Protein AF-A0A7S4NRG6-F1 (afdb_monomer_lite)

Radius of gyration: 20.58 Å; chains: 1; bounding box: 47×37×54 Å

pLDDT: mean 89.25, std 10.47, range [38.0, 97.75]

Sequence (221 aa):
MANSIYSACSLCMDKPYSDTVTEDDLTRCAYWPNLVLAAANTARGNQVILSAMIPTSALMSYINTWTATEVVPGTFFYNHPTYSVGFSPTAGIHLNPYDDSAQNCSERLSWPIGQPGGRAGCAGELDMFSLHKQVFACPATWLCPEKSACTIDVSWDTILEEKGTFSIGGLGAEMIIGKEEVWVCDKANACSPNHMNALCFKYQERNRTFNSWGFQSDLGL

Foldseek 3Di:
DQDPLQPQWAWQDKDQLLDADAPVSLVSLLPAQKKKKFKAQATPRSGTQAIDMAGSVQQPDADPDQFFPCRAQQKGWHDHRQAWGWIFSGRGFDSHNARQDPVRQQHIWIHTHPGGWYDHRNDGRRSVHRMITIMIRHHPCSLAPRLQPFFDPDFPVRVVVPPPQKDKDFPVVNDDPQFWGMKIWGLPGSRNRHSVWTFMWTQTNPVRGTGTDGTCVVVVD

Structure (mmCIF, N/CA/C/O backbone):
data_AF-A0A7S4NRG6-F1
#
_entry.id   AF-A0A7S4NRG6-F1
#
loop_
_atom_site.group_PDB
_atom_site.id
_atom_site.type_symbol
_atom_site.label_atom_id
_atom_site.label_alt_id
_atom_site.label_comp_id
_atom_site.label_asym_id
_atom_site.label_entity_id
_atom_site.label_seq_id
_atom_site.pdbx_PDB_ins_code
_atom_site.Cartn_x
_atom_site.Cartn_y
_atom_site.Cartn_z
_atom_site.occupancy
_atom_site.B_iso_or_equiv
_atom_site.auth_seq_id
_atom_site.auth_comp_id
_atom_site.auth_asym_id
_atom_site.auth_atom_id
_atom_site.pdbx_PDB_model_num
ATOM 1 N N . MET A 1 1 ? -5.990 -23.697 0.428 1.00 38.00 1 MET A N 1
ATOM 2 C CA . MET A 1 1 ? -6.809 -22.603 -0.130 1.00 38.00 1 MET A CA 1
ATOM 3 C C . MET A 1 1 ? -6.028 -21.327 0.104 1.00 38.00 1 MET A C 1
ATOM 5 O O . MET A 1 1 ? -5.803 -20.996 1.258 1.00 38.00 1 MET A O 1
ATOM 9 N N . ALA A 1 2 ? -5.479 -20.714 -0.946 1.00 39.59 2 ALA A N 1
ATOM 10 C CA . ALA A 1 2 ? -4.756 -19.456 -0.797 1.00 39.59 2 ALA A CA 1
ATOM 11 C C . ALA A 1 2 ? -5.789 -18.369 -0.481 1.00 39.59 2 ALA A C 1
ATOM 13 O O . ALA A 1 2 ? -6.684 -18.125 -1.289 1.00 39.59 2 ALA A O 1
ATOM 14 N N . ASN A 1 3 ? -5.709 -17.786 0.715 1.00 45.59 3 ASN A N 1
ATOM 15 C CA . ASN A 1 3 ? -6.471 -16.594 1.056 1.00 45.59 3 ASN A CA 1
ATOM 16 C C . ASN A 1 3 ? -6.091 -15.525 0.035 1.00 45.59 3 ASN A C 1
ATOM 18 O O . ASN A 1 3 ? -4.951 -15.065 0.019 1.00 45.59 3 ASN A O 1
ATOM 22 N N . SER A 1 4 ? -7.022 -15.179 -0.853 1.00 60.06 4 SER A N 1
ATOM 23 C CA . SER A 1 4 ? -6.838 -14.045 -1.747 1.00 60.06 4 SER A CA 1
ATOM 24 C C . SER A 1 4 ? -6.878 -12.798 -0.873 1.00 60.06 4 SER A C 1
ATOM 26 O O . SER A 1 4 ? -7.945 -12.258 -0.581 1.00 60.06 4 SER A O 1
ATOM 28 N N . ILE A 1 5 ? -5.699 -12.379 -0.407 1.00 63.00 5 ILE A N 1
ATOM 29 C CA . ILE A 1 5 ? -5.473 -11.106 0.289 1.00 63.00 5 ILE A CA 1
ATOM 30 C C . ILE A 1 5 ? -6.136 -9.975 -0.522 1.00 63.00 5 ILE A C 1
ATOM 32 O O . ILE A 1 5 ? -6.733 -9.066 0.041 1.00 63.00 5 ILE A O 1
ATOM 36 N N . TYR A 1 6 ? -6.188 -10.131 -1.846 1.00 76.56 6 TYR A N 1
ATOM 37 C CA . TYR A 1 6 ? -6.797 -9.219 -2.809 1.00 76.56 6 TYR A CA 1
ATOM 38 C C . TYR A 1 6 ? -8.227 -9.593 -3.233 1.00 76.56 6 TYR A C 1
ATOM 40 O O . TYR A 1 6 ? -8.646 -9.218 -4.322 1.00 76.56 6 TYR A O 1
ATOM 48 N N . SER A 1 7 ? -9.001 -10.330 -2.427 1.00 80.69 7 SER A N 1
ATOM 49 C CA . SER A 1 7 ? -10.357 -10.782 -2.812 1.00 80.69 7 SER A CA 1
ATOM 50 C C . SER A 1 7 ? -11.331 -9.641 -3.126 1.00 80.69 7 SER A C 1
ATOM 52 O O . SER A 1 7 ? -12.253 -9.831 -3.916 1.00 80.69 7 SER A O 1
ATOM 54 N N . ALA A 1 8 ? -11.105 -8.458 -2.551 1.00 85.31 8 ALA A N 1
ATOM 55 C CA . ALA A 1 8 ? -11.868 -7.247 -2.842 1.00 85.31 8 ALA A CA 1
ATOM 56 C C . ALA A 1 8 ? -11.250 -6.378 -3.955 1.00 85.31 8 ALA A C 1
ATOM 58 O O . ALA A 1 8 ? -11.861 -5.391 -4.361 1.00 85.31 8 ALA A O 1
ATOM 59 N N . CYS A 1 9 ? -10.052 -6.711 -4.442 1.00 90.44 9 CYS A N 1
ATOM 60 C CA . CYS A 1 9 ? -9.359 -5.950 -5.474 1.00 90.44 9 CYS A CA 1
ATOM 61 C C . CYS A 1 9 ? -9.513 -6.595 -6.853 1.00 90.44 9 CYS A C 1
ATOM 63 O O . CYS A 1 9 ? -9.656 -7.808 -6.997 1.00 90.44 9 CYS A O 1
ATOM 65 N N . SER A 1 10 ? -9.420 -5.774 -7.894 1.00 93.44 10 SER A N 1
ATOM 66 C CA . SER A 1 10 ? -9.411 -6.217 -9.288 1.00 93.44 10 SER A CA 1
ATOM 67 C C . SER A 1 10 ? -8.002 -6.125 -9.862 1.00 93.44 10 SER A C 1
ATOM 69 O O . SER A 1 10 ? -7.399 -5.056 -9.851 1.00 93.44 10 SER A O 1
ATOM 71 N N . LEU A 1 11 ? -7.469 -7.228 -10.392 1.00 94.75 11 LEU A N 1
ATOM 72 C CA . LEU A 1 11 ? -6.208 -7.214 -11.137 1.00 94.75 11 LEU A CA 1
ATOM 73 C C . LEU A 1 11 ? -6.385 -6.383 -12.418 1.00 94.75 11 LEU A C 1
ATOM 75 O O . LEU A 1 11 ? -7.192 -6.742 -13.274 1.00 94.75 11 LEU A O 1
ATOM 79 N N . CYS A 1 12 ? -5.651 -5.280 -12.544 1.00 95.81 12 CYS A N 1
ATOM 80 C CA . CYS A 1 12 ? -5.770 -4.344 -13.668 1.00 95.81 12 CYS A CA 1
ATOM 81 C C . CYS A 1 12 ? -4.535 -4.341 -14.581 1.00 95.81 12 CYS A C 1
ATOM 83 O O . CYS A 1 12 ? -4.657 -4.028 -15.765 1.00 95.81 12 CYS A O 1
ATOM 85 N N . MET A 1 13 ? -3.373 -4.746 -14.062 1.00 97.00 13 MET A N 1
ATOM 86 C CA . MET A 1 13 ? -2.154 -4.968 -14.837 1.00 97.00 13 MET A CA 1
ATOM 87 C C . MET A 1 13 ? -1.522 -6.288 -14.409 1.00 97.00 13 MET A C 1
ATOM 89 O O . MET A 1 13 ? -1.381 -6.545 -13.217 1.00 97.00 13 MET A O 1
ATOM 93 N N . ASP A 1 14 ? -1.126 -7.104 -15.381 1.00 96.94 14 ASP A N 1
ATOM 94 C CA . ASP A 1 14 ? -0.351 -8.325 -15.172 1.00 96.94 14 ASP A CA 1
ATOM 95 C C . ASP A 1 14 ? 0.585 -8.503 -16.363 1.00 96.94 14 ASP A C 1
ATOM 97 O O . ASP A 1 14 ? 0.141 -8.821 -17.468 1.00 96.94 14 ASP A O 1
ATOM 101 N N . LYS A 1 15 ? 1.871 -8.229 -16.152 1.00 97.00 15 LYS A N 1
ATOM 102 C CA . LYS A 1 15 ? 2.900 -8.308 -17.190 1.00 97.00 15 LYS A CA 1
ATOM 103 C C . LYS A 1 15 ? 4.085 -9.116 -16.687 1.00 97.00 15 LYS A C 1
ATOM 105 O O . LYS A 1 15 ? 4.518 -8.869 -15.563 1.00 97.00 15 LYS A O 1
ATOM 110 N N . PRO A 1 16 ? 4.655 -10.036 -17.476 1.00 96.75 16 PRO A N 1
ATOM 111 C CA . PRO A 1 16 ? 5.922 -10.645 -17.101 1.00 96.75 16 PRO A CA 1
ATOM 112 C C . PRO A 1 16 ? 7.012 -9.567 -16.984 1.00 96.75 16 PRO A C 1
ATOM 114 O O . PRO A 1 16 ? 6.923 -8.493 -17.588 1.00 96.75 16 PRO A O 1
ATOM 117 N N . TYR A 1 17 ? 8.061 -9.827 -16.206 1.00 96.19 17 TYR A N 1
ATOM 118 C CA . TYR A 1 17 ? 9.181 -8.890 -16.093 1.00 96.19 17 TYR A CA 1
ATOM 119 C C . TYR A 1 17 ? 9.909 -8.678 -17.432 1.00 96.19 17 TYR A C 1
ATOM 121 O O . TYR A 1 17 ? 10.463 -7.600 -17.630 1.00 96.19 17 TYR A O 1
ATOM 129 N N . SER A 1 18 ? 9.811 -9.620 -18.376 1.00 96.25 18 SER A N 1
ATOM 130 C CA . SER A 1 18 ? 10.291 -9.484 -19.760 1.00 96.25 18 SER A CA 1
ATOM 131 C C . SER A 1 18 ? 9.570 -8.409 -20.581 1.00 96.25 18 SER A C 1
ATOM 133 O O . SER A 1 18 ? 10.089 -7.983 -21.608 1.00 96.25 18 SER A O 1
ATOM 135 N N . ASP A 1 19 ? 8.382 -7.973 -20.158 1.00 97.00 19 ASP A N 1
ATOM 136 C CA . ASP A 1 19 ? 7.585 -6.991 -20.888 1.00 97.00 19 ASP A CA 1
ATOM 137 C C . ASP A 1 19 ? 7.823 -5.583 -20.347 1.00 97.00 19 ASP A C 1
ATOM 139 O O . ASP A 1 19 ? 8.023 -5.372 -19.152 1.00 97.00 19 ASP A O 1
ATOM 143 N N . THR A 1 20 ? 7.733 -4.582 -21.213 1.00 96.00 20 THR A N 1
ATOM 144 C CA . THR A 1 20 ? 7.810 -3.175 -20.814 1.00 96.00 20 THR A CA 1
ATOM 145 C C . THR A 1 20 ? 6.547 -2.721 -20.072 1.00 96.00 20 THR A C 1
ATOM 147 O O . THR A 1 20 ? 5.427 -3.003 -20.512 1.00 96.00 20 THR A O 1
ATOM 150 N N . VAL A 1 21 ? 6.730 -1.966 -18.980 1.00 95.69 21 VAL A N 1
ATOM 151 C CA . VAL A 1 21 ? 5.668 -1.174 -18.329 1.00 95.69 21 VAL A CA 1
ATOM 152 C C . VAL A 1 21 ? 5.678 0.238 -18.906 1.00 95.69 21 VAL A C 1
ATOM 154 O O . VAL A 1 21 ? 6.740 0.845 -19.048 1.00 95.69 21 VAL A O 1
ATOM 157 N N . THR A 1 22 ? 4.508 0.763 -19.246 1.00 95.88 22 THR A N 1
ATOM 158 C CA . THR A 1 22 ? 4.315 2.142 -19.709 1.00 95.88 22 THR A CA 1
ATOM 159 C C . THR A 1 22 ? 3.468 2.936 -18.719 1.00 95.88 22 THR A C 1
ATOM 161 O O . THR A 1 22 ? 2.785 2.374 -17.862 1.00 95.88 22 THR A O 1
ATOM 164 N N . GLU A 1 23 ? 3.468 4.261 -18.855 1.00 93.94 23 GLU A N 1
ATOM 165 C CA . GLU A 1 23 ? 2.570 5.122 -18.076 1.00 93.94 23 GLU A CA 1
ATOM 166 C C . GLU A 1 23 ? 1.089 4.803 -18.349 1.00 93.94 23 GLU A C 1
ATOM 168 O O . GLU A 1 23 ? 0.272 4.796 -17.427 1.00 93.94 23 GLU A O 1
ATOM 173 N N . ASP A 1 24 ? 0.742 4.445 -19.589 1.00 95.88 24 ASP A N 1
ATOM 174 C CA . ASP A 1 24 ? -0.612 4.021 -19.968 1.00 95.88 24 ASP A CA 1
ATOM 175 C C . ASP A 1 24 ? -1.070 2.756 -19.225 1.00 95.88 24 ASP A C 1
ATOM 177 O O . ASP A 1 24 ? -2.260 2.598 -18.942 1.00 95.88 24 ASP A O 1
ATOM 181 N N . ASP A 1 25 ? -0.148 1.845 -18.896 1.00 95.75 25 ASP A N 1
ATOM 182 C CA . ASP A 1 25 ? -0.480 0.661 -18.102 1.00 95.75 25 ASP A CA 1
ATOM 183 C C . ASP A 1 25 ? -0.885 1.051 -16.672 1.00 95.75 25 ASP A C 1
ATOM 185 O O . ASP A 1 25 ? -1.872 0.540 -16.141 1.00 95.75 25 ASP A O 1
ATOM 189 N N . LEU A 1 26 ? -0.150 1.990 -16.064 1.00 94.94 26 LEU A N 1
ATOM 190 C CA . LEU A 1 26 ? -0.398 2.459 -14.699 1.00 94.94 26 LEU A CA 1
ATOM 191 C C . LEU A 1 26 ? -1.662 3.323 -14.617 1.00 94.94 26 LEU A C 1
ATOM 193 O O . LEU A 1 26 ? -2.485 3.141 -13.720 1.00 94.94 26 LEU A O 1
ATOM 197 N N . THR A 1 27 ? -1.863 4.231 -15.574 1.00 94.94 27 THR A N 1
ATOM 198 C CA . THR A 1 27 ? -3.041 5.114 -15.604 1.00 94.94 27 THR A CA 1
ATOM 199 C C . THR A 1 27 ? -4.340 4.338 -15.816 1.00 94.94 27 THR A C 1
ATOM 201 O O . THR A 1 27 ? -5.364 4.680 -15.226 1.00 94.94 27 THR A O 1
ATOM 204 N N . ARG A 1 28 ? -4.313 3.228 -1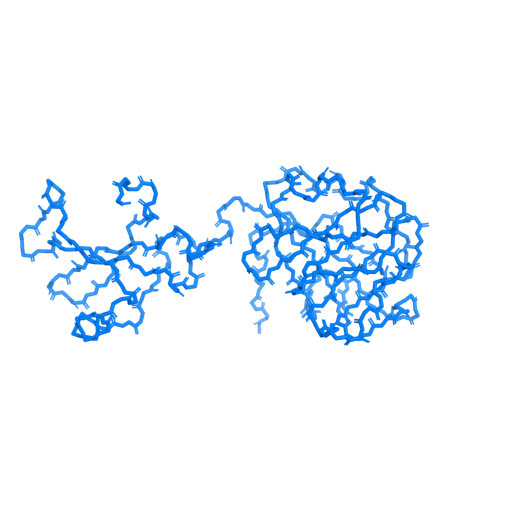6.568 1.00 95.81 28 ARG A N 1
ATOM 205 C CA . ARG A 1 28 ? -5.474 2.334 -16.737 1.00 95.81 28 ARG A CA 1
ATOM 206 C C . ARG A 1 28 ? -5.927 1.688 -15.431 1.00 95.81 28 ARG A C 1
ATOM 208 O O . ARG A 1 28 ? -7.089 1.314 -15.312 1.00 95.81 28 ARG A O 1
ATOM 215 N N . CYS A 1 29 ? -5.032 1.557 -14.457 1.00 94.56 29 CYS A N 1
ATOM 216 C CA . CYS A 1 29 ? -5.344 1.046 -13.129 1.00 94.56 29 CYS A CA 1
ATOM 217 C C . CYS A 1 29 ? -5.947 2.104 -12.192 1.00 94.56 29 CYS A C 1
ATOM 219 O O . CYS A 1 29 ? -6.604 1.744 -11.219 1.00 94.56 29 CYS A O 1
ATOM 221 N N . ALA A 1 30 ? -5.792 3.395 -12.498 1.00 93.12 30 ALA A N 1
ATOM 222 C CA . ALA A 1 30 ? -6.091 4.524 -11.614 1.00 93.12 30 ALA A CA 1
ATOM 223 C C . ALA A 1 30 ? -7.595 4.860 -11.444 1.00 93.12 30 ALA A C 1
ATOM 225 O O . ALA A 1 30 ? -7.950 6.001 -11.156 1.00 93.12 30 ALA A O 1
ATOM 226 N N . TYR A 1 31 ? -8.497 3.889 -11.616 1.00 92.81 31 TYR A N 1
ATOM 227 C CA . TYR A 1 31 ? -9.952 4.072 -11.469 1.00 92.81 31 TYR A CA 1
ATOM 228 C C . TYR A 1 31 ? -10.472 3.788 -10.051 1.00 92.81 31 TYR A C 1
ATOM 230 O O . TYR A 1 31 ? -11.619 4.104 -9.739 1.00 92.81 31 TYR A O 1
ATOM 238 N N . TRP A 1 32 ? -9.633 3.220 -9.183 1.00 92.19 32 TRP A N 1
ATOM 239 C CA . TRP A 1 32 ? -9.897 3.055 -7.752 1.00 92.19 32 TRP A CA 1
ATOM 240 C C . TRP A 1 32 ? -9.050 4.031 -6.926 1.00 92.19 32 TRP A C 1
ATOM 242 O O . TRP A 1 32 ? -8.058 4.542 -7.439 1.00 92.19 32 TRP A O 1
ATOM 252 N N . PRO A 1 33 ? -9.399 4.304 -5.656 1.00 91.50 33 PRO A N 1
ATOM 253 C CA . PRO A 1 33 ? -8.635 5.211 -4.798 1.00 91.50 33 PRO A CA 1
ATOM 254 C C . PRO A 1 33 ? -7.314 4.616 -4.293 1.00 91.50 33 PRO A C 1
ATOM 256 O O . PRO A 1 33 ? -6.414 5.380 -3.953 1.00 91.50 33 PRO A O 1
ATOM 259 N N . ASN A 1 34 ? -7.189 3.285 -4.257 1.00 92.81 34 ASN A N 1
ATOM 260 C CA . ASN A 1 34 ? -5.987 2.582 -3.819 1.00 92.81 34 ASN A CA 1
ATOM 261 C C . ASN A 1 34 ? -5.547 1.561 -4.862 1.00 92.81 34 ASN A C 1
ATOM 263 O O . ASN A 1 34 ? -6.378 0.905 -5.494 1.00 92.81 34 ASN A O 1
ATOM 267 N N . LEU A 1 35 ? -4.237 1.378 -4.971 1.00 95.19 35 LEU A N 1
ATOM 268 C CA . LEU A 1 35 ? -3.596 0.379 -5.810 1.00 95.19 35 LEU A CA 1
ATOM 269 C C . LEU A 1 35 ? -2.646 -0.469 -4.970 1.00 95.19 35 LEU A C 1
ATOM 271 O O . LEU A 1 35 ? -2.129 -0.017 -3.952 1.00 95.19 35 LEU A O 1
ATOM 275 N N . VAL A 1 36 ? -2.372 -1.686 -5.419 1.00 94.81 36 VAL A N 1
ATOM 276 C CA . VAL A 1 36 ? -1.286 -2.519 -4.896 1.00 94.81 36 VAL A CA 1
ATOM 277 C C . VAL A 1 36 ? -0.315 -2.786 -6.019 1.00 94.81 36 VAL A C 1
ATOM 279 O O . VAL A 1 36 ? -0.719 -3.341 -7.037 1.00 94.81 36 VAL A O 1
ATOM 282 N N . LEU A 1 37 ? 0.954 -2.445 -5.818 1.00 96.62 37 LEU A N 1
ATOM 283 C CA . LEU A 1 37 ? 2.036 -2.872 -6.697 1.00 96.62 37 LEU A CA 1
ATOM 284 C C . LEU A 1 37 ? 2.606 -4.167 -6.129 1.00 96.62 37 LEU A C 1
ATOM 286 O O . LEU A 1 37 ? 2.946 -4.215 -4.947 1.00 96.62 37 LEU A O 1
ATOM 290 N N . ALA A 1 38 ? 2.706 -5.206 -6.952 1.00 96.31 38 ALA A N 1
ATOM 291 C CA . ALA A 1 38 ? 3.128 -6.529 -6.518 1.00 96.31 38 ALA A CA 1
ATOM 292 C C . ALA A 1 38 ? 4.067 -7.206 -7.523 1.00 96.31 38 ALA A C 1
ATOM 294 O O . ALA A 1 38 ? 3.865 -7.138 -8.735 1.00 96.31 38 ALA A O 1
ATOM 295 N N . ALA A 1 39 ? 5.061 -7.918 -6.999 1.00 96.25 39 ALA A N 1
ATOM 296 C CA . ALA A 1 39 ? 5.819 -8.922 -7.732 1.00 96.25 39 ALA A CA 1
ATOM 297 C C . ALA A 1 39 ? 5.266 -10.313 -7.408 1.00 96.25 39 ALA A C 1
ATOM 299 O O . ALA A 1 39 ? 5.073 -10.639 -6.235 1.00 96.25 39 ALA A O 1
ATOM 300 N N . ALA A 1 40 ? 5.043 -11.151 -8.421 1.00 95.00 40 ALA A N 1
ATOM 301 C CA . ALA A 1 40 ? 4.489 -12.493 -8.243 1.00 95.00 40 ALA A CA 1
ATOM 302 C C . ALA A 1 40 ? 5.229 -13.557 -9.065 1.00 95.00 40 ALA A C 1
ATOM 304 O O . ALA A 1 40 ? 5.704 -13.280 -10.162 1.00 95.00 40 ALA A O 1
ATOM 305 N N . ASN A 1 41 ? 5.268 -14.798 -8.568 1.00 91.00 41 ASN A N 1
ATOM 306 C CA . ASN A 1 41 ? 5.857 -15.946 -9.282 1.00 91.00 41 ASN A CA 1
ATOM 307 C C . ASN A 1 41 ? 5.017 -16.434 -10.469 1.00 91.00 41 ASN A C 1
ATOM 309 O O . ASN A 1 41 ? 5.487 -17.220 -11.286 1.00 91.00 41 ASN A O 1
ATOM 313 N N . THR A 1 42 ? 3.745 -16.043 -10.519 1.00 86.94 42 THR A N 1
ATOM 314 C CA . THR A 1 42 ? 2.786 -16.517 -11.516 1.00 86.94 42 THR A CA 1
ATOM 315 C C . THR A 1 42 ? 1.879 -15.379 -11.951 1.00 86.94 42 THR A C 1
ATOM 317 O O . THR A 1 42 ? 1.593 -14.458 -11.174 1.00 86.94 42 THR A O 1
ATOM 320 N N . ALA A 1 43 ? 1.380 -15.476 -13.182 1.00 85.12 43 ALA A N 1
ATOM 321 C CA . ALA A 1 43 ? 0.261 -14.668 -13.635 1.00 85.12 43 ALA A CA 1
ATOM 322 C C . ALA A 1 43 ? -0.922 -14.795 -12.656 1.00 85.12 43 ALA A C 1
ATOM 324 O O . ALA A 1 43 ? -1.177 -15.864 -12.092 1.00 85.12 43 ALA A O 1
ATOM 325 N N . ARG A 1 44 ? -1.676 -13.708 -12.494 1.00 80.94 44 ARG A N 1
ATOM 326 C CA . ARG A 1 44 ? -2.876 -13.597 -11.650 1.00 80.94 44 ARG A CA 1
ATOM 327 C C . ARG A 1 44 ? -2.675 -13.723 -10.132 1.00 80.94 44 ARG A C 1
ATOM 329 O O . ARG A 1 44 ? -3.628 -14.032 -9.426 1.00 80.94 44 ARG A O 1
ATOM 336 N N . GLY A 1 45 ? -1.478 -13.454 -9.613 1.00 65.56 45 GLY A N 1
ATOM 337 C CA . GLY A 1 45 ? -1.278 -13.168 -8.184 1.00 65.56 45 GLY A CA 1
ATOM 338 C C . GLY A 1 45 ? -1.422 -14.331 -7.206 1.00 65.56 45 GLY A C 1
ATOM 339 O O . GLY A 1 45 ? -1.546 -14.097 -6.007 1.00 65.56 45 GLY A O 1
ATOM 340 N N . ASN A 1 46 ? -1.370 -15.586 -7.661 1.00 74.19 46 ASN A N 1
ATOM 341 C CA . ASN A 1 46 ? -1.518 -16.740 -6.761 1.00 74.19 46 ASN A CA 1
ATOM 342 C C . ASN A 1 46 ? -0.321 -16.941 -5.811 1.00 74.19 46 ASN A C 1
ATOM 344 O O . ASN A 1 46 ? -0.415 -17.712 -4.857 1.00 74.19 46 ASN A O 1
ATOM 348 N N . GLN A 1 47 ? 0.805 -16.273 -6.076 1.00 87.88 47 GLN A N 1
ATOM 349 C CA . GLN A 1 47 ? 2.030 -16.336 -5.280 1.00 87.88 47 GLN A CA 1
ATOM 350 C C . GLN A 1 47 ? 2.749 -14.984 -5.326 1.00 87.88 47 GLN A C 1
ATOM 352 O O . GLN A 1 47 ? 3.689 -14.801 -6.103 1.00 87.88 47 GLN A O 1
ATOM 357 N N . VAL A 1 48 ? 2.269 -14.026 -4.532 1.00 91.19 48 VAL A N 1
ATOM 358 C CA . VAL A 1 48 ? 2.924 -12.722 -4.367 1.00 91.19 48 VAL A CA 1
ATOM 359 C C . VAL A 1 48 ? 4.185 -12.879 -3.517 1.00 91.19 48 VAL A C 1
ATOM 361 O O . VAL A 1 48 ? 4.156 -13.503 -2.461 1.00 91.19 48 VAL A O 1
ATOM 364 N N . ILE A 1 49 ? 5.291 -12.329 -4.013 1.00 92.69 49 ILE A N 1
ATOM 365 C CA . ILE A 1 49 ? 6.610 -12.315 -3.368 1.00 92.69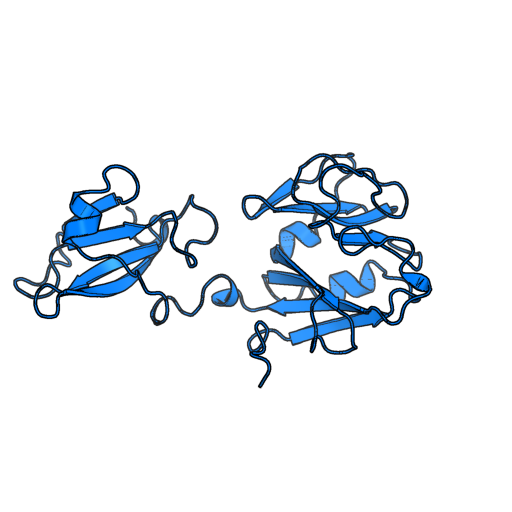 49 ILE A CA 1
ATOM 366 C C . ILE A 1 49 ? 6.739 -11.073 -2.492 1.00 92.69 49 ILE A C 1
ATOM 368 O O . ILE A 1 49 ? 7.198 -11.140 -1.357 1.00 92.69 49 ILE A O 1
ATOM 372 N N . LEU A 1 50 ? 6.346 -9.933 -3.053 1.00 94.12 50 LEU A N 1
ATOM 373 C CA . LEU A 1 50 ? 6.482 -8.622 -2.447 1.00 94.12 50 LEU A CA 1
ATOM 374 C C . LEU A 1 50 ? 5.341 -7.748 -2.957 1.00 94.12 50 LEU A C 1
ATOM 376 O O . LEU A 1 50 ? 5.044 -7.764 -4.152 1.00 94.12 50 LEU A O 1
ATOM 380 N N . SER A 1 51 ? 4.715 -6.978 -2.074 1.00 94.94 51 SER A N 1
ATOM 381 C CA . SER A 1 51 ? 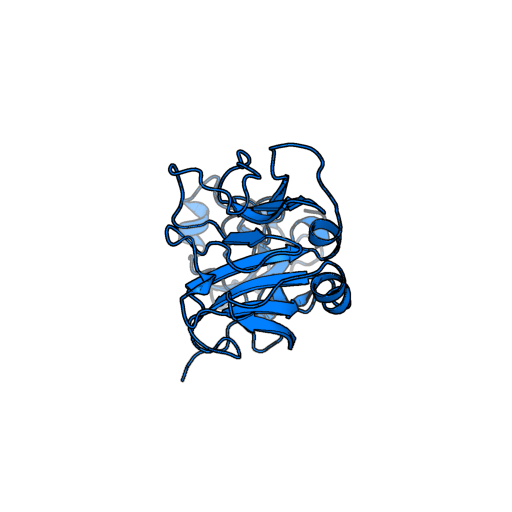3.697 -6.011 -2.469 1.00 94.94 51 SER A CA 1
ATOM 382 C C . SER A 1 51 ? 3.594 -4.864 -1.486 1.00 94.94 51 SER A C 1
ATOM 384 O O . SER A 1 51 ? 3.803 -5.077 -0.294 1.00 94.94 51 SER A O 1
ATOM 386 N N . ALA A 1 52 ? 3.173 -3.701 -1.966 1.00 93.56 52 ALA A N 1
ATOM 387 C CA . ALA A 1 52 ? 2.782 -2.595 -1.108 1.00 93.56 52 ALA A CA 1
ATOM 388 C C . ALA A 1 52 ? 1.584 -1.847 -1.694 1.00 93.56 52 ALA A C 1
ATOM 390 O O . ALA A 1 52 ? 1.388 -1.811 -2.914 1.00 93.56 52 ALA A O 1
ATOM 391 N N . MET A 1 53 ? 0.777 -1.266 -0.806 1.00 92.25 53 MET A N 1
ATOM 392 C CA . MET A 1 53 ? -0.388 -0.473 -1.180 1.00 92.25 53 MET A CA 1
ATOM 393 C C . MET A 1 53 ? -0.022 1.001 -1.316 1.00 92.25 53 MET A C 1
ATOM 395 O O . MET A 1 53 ? 0.670 1.549 -0.466 1.00 92.25 53 MET A O 1
ATOM 399 N N . ILE A 1 54 ? -0.551 1.648 -2.346 1.00 93.81 54 ILE A N 1
ATOM 400 C CA . ILE A 1 54 ? -0.375 3.067 -2.623 1.00 93.81 54 ILE A CA 1
ATOM 401 C C . ILE A 1 54 ? -1.728 3.719 -2.948 1.00 93.81 54 ILE A C 1
ATOM 403 O O . ILE A 1 54 ? -2.471 3.207 -3.786 1.00 93.81 54 ILE A O 1
ATOM 407 N N . PRO A 1 55 ? -2.060 4.868 -2.340 1.00 93.19 55 PRO A N 1
ATOM 408 C CA . PRO A 1 55 ? -3.100 5.755 -2.840 1.00 93.19 55 PRO A CA 1
ATOM 409 C C . PRO A 1 55 ? -2.864 6.107 -4.308 1.00 93.19 55 PRO A C 1
ATOM 411 O O . PRO A 1 55 ? -1.781 6.549 -4.686 1.00 93.19 55 PRO A O 1
ATOM 414 N N . THR A 1 56 ? -3.889 5.985 -5.143 1.00 94.62 56 THR A N 1
ATOM 415 C CA . THR A 1 56 ? -3.790 6.258 -6.583 1.00 94.62 56 THR A CA 1
ATOM 416 C C . THR A 1 56 ? -3.236 7.649 -6.876 1.00 94.62 56 THR A C 1
ATOM 418 O O . THR A 1 56 ? -2.413 7.808 -7.772 1.00 94.62 56 THR A O 1
ATOM 421 N N . SER A 1 57 ? -3.616 8.654 -6.083 1.00 93.38 57 SER A N 1
ATOM 422 C CA . SER A 1 57 ? -3.090 10.019 -6.203 1.00 93.38 57 SER A CA 1
ATOM 423 C C . SER A 1 57 ? -1.571 10.095 -6.043 1.00 93.38 57 SER A C 1
ATOM 425 O O . SER A 1 57 ? -0.928 10.876 -6.738 1.00 93.38 57 SER A O 1
ATOM 427 N N . ALA A 1 58 ? -0.990 9.277 -5.165 1.00 92.19 58 ALA A N 1
ATOM 428 C CA . ALA A 1 58 ? 0.447 9.231 -4.956 1.00 92.19 58 ALA A CA 1
ATOM 429 C C . ALA A 1 58 ? 1.166 8.478 -6.080 1.00 92.19 58 ALA A C 1
ATOM 431 O O . ALA A 1 58 ? 2.230 8.920 -6.500 1.00 92.19 58 ALA A O 1
ATOM 432 N N . LEU A 1 59 ? 0.578 7.400 -6.622 1.00 93.81 59 LEU A N 1
ATOM 433 C CA . LEU A 1 59 ? 1.159 6.719 -7.786 1.00 93.81 59 LEU A CA 1
ATOM 434 C C . LEU A 1 59 ? 1.195 7.659 -8.994 1.00 93.81 59 LEU A C 1
ATOM 436 O O . LEU A 1 59 ? 2.160 7.666 -9.746 1.00 93.81 59 LEU A O 1
ATOM 440 N N . MET A 1 60 ? 0.155 8.473 -9.158 1.00 93.56 60 MET A N 1
ATOM 441 C CA . MET A 1 60 ? 0.034 9.445 -10.244 1.00 93.56 60 MET A CA 1
ATOM 442 C C . MET A 1 60 ? 0.861 10.722 -10.026 1.00 93.56 60 MET A C 1
ATOM 444 O O . MET A 1 60 ? 0.907 11.578 -10.908 1.00 93.56 60 MET A O 1
ATOM 448 N N . SER A 1 61 ? 1.515 10.868 -8.872 1.00 93.25 61 SER A N 1
ATOM 449 C CA . SER A 1 61 ? 2.394 11.997 -8.588 1.00 93.25 61 SER A CA 1
ATOM 450 C C . SER A 1 61 ? 3.815 11.681 -9.043 1.00 93.25 61 SER A C 1
ATOM 452 O O . SER A 1 61 ? 4.489 10.831 -8.461 1.00 93.25 61 SER A O 1
ATOM 454 N N . TYR A 1 62 ? 4.299 12.403 -10.052 1.00 92.25 62 TYR A N 1
ATOM 455 C CA . TYR A 1 62 ? 5.681 12.264 -10.495 1.00 92.25 62 TYR A CA 1
ATOM 456 C C . TYR A 1 62 ? 6.650 12.929 -9.519 1.00 92.25 62 TYR A C 1
ATOM 458 O O . TYR A 1 62 ? 6.407 14.037 -9.036 1.00 92.25 62 TYR A O 1
ATOM 466 N N . ILE A 1 63 ? 7.785 12.277 -9.289 1.00 90.12 63 ILE A N 1
ATOM 467 C CA . ILE A 1 63 ? 8.936 12.888 -8.626 1.00 90.12 63 ILE A CA 1
ATOM 468 C C . ILE A 1 63 ? 10.015 13.222 -9.659 1.00 90.12 63 ILE A C 1
ATOM 470 O O . ILE A 1 63 ? 10.147 12.551 -10.678 1.00 90.12 63 ILE A O 1
ATOM 474 N N . ASN A 1 64 ? 10.802 14.258 -9.381 1.00 86.12 64 ASN A N 1
ATOM 475 C CA . ASN A 1 64 ? 11.969 14.668 -10.173 1.00 86.12 64 ASN A CA 1
ATOM 476 C C . ASN A 1 64 ? 13.267 14.643 -9.343 1.00 86.12 64 ASN A C 1
ATOM 478 O O . ASN A 1 64 ? 14.269 15.257 -9.711 1.00 86.12 64 ASN A O 1
ATOM 482 N N . THR A 1 65 ? 13.230 13.967 -8.195 1.00 87.69 65 THR A N 1
ATOM 483 C CA . THR A 1 65 ? 14.329 13.862 -7.235 1.00 87.69 65 THR A CA 1
ATOM 484 C C . THR A 1 65 ? 14.708 12.399 -7.010 1.00 87.69 65 THR A C 1
ATOM 486 O O . THR A 1 65 ? 13.992 11.479 -7.397 1.00 87.69 65 THR A O 1
ATOM 489 N N . TRP A 1 66 ? 15.832 12.181 -6.327 1.00 86.06 66 TRP A N 1
ATOM 490 C CA . TRP A 1 66 ? 16.314 10.864 -5.888 1.00 86.06 66 TRP A CA 1
ATOM 491 C C . TRP A 1 66 ? 15.724 10.452 -4.531 1.00 86.06 66 TRP A C 1
ATOM 493 O O . TRP A 1 66 ? 16.347 9.725 -3.757 1.00 86.06 66 TRP A O 1
ATOM 503 N N . THR A 1 67 ? 14.556 10.992 -4.187 1.00 88.44 67 THR A N 1
ATOM 504 C CA . THR A 1 67 ? 13.945 10.820 -2.871 1.00 88.44 67 THR A CA 1
ATOM 505 C C . THR A 1 67 ? 12.506 10.373 -3.043 1.00 88.44 67 THR A C 1
ATOM 507 O O . THR A 1 67 ? 11.671 11.110 -3.563 1.00 88.44 67 THR A O 1
ATOM 510 N N . ALA A 1 68 ? 12.227 9.150 -2.605 1.00 91.31 68 ALA A N 1
ATOM 511 C CA . ALA A 1 68 ? 10.878 8.622 -2.536 1.00 91.31 68 ALA A CA 1
ATOM 512 C C . ALA A 1 68 ? 10.081 9.335 -1.433 1.00 91.31 68 ALA A C 1
ATOM 514 O O . ALA A 1 68 ? 10.639 9.797 -0.435 1.00 91.31 68 ALA A O 1
ATOM 515 N N . THR A 1 69 ? 8.766 9.417 -1.612 1.00 91.69 69 THR A N 1
ATOM 516 C CA . THR A 1 69 ? 7.857 10.048 -0.649 1.00 91.69 69 THR A CA 1
ATOM 517 C C . THR A 1 69 ? 7.248 8.979 0.240 1.00 91.69 69 THR A C 1
ATOM 519 O O . THR A 1 69 ? 6.782 7.960 -0.262 1.00 91.69 69 THR A O 1
ATOM 522 N N . GLU A 1 70 ? 7.234 9.192 1.552 1.00 89.75 70 GLU A N 1
ATOM 523 C CA . GLU A 1 70 ? 6.495 8.315 2.460 1.00 89.75 70 GLU A CA 1
ATOM 524 C C . GLU A 1 70 ? 4.997 8.523 2.236 1.00 89.75 70 GLU A C 1
ATOM 526 O O . GLU A 1 70 ? 4.473 9.610 2.474 1.00 89.75 70 GLU A O 1
ATOM 531 N N . VAL A 1 71 ? 4.318 7.496 1.728 1.00 84.62 71 VAL A N 1
ATOM 532 C CA . VAL A 1 71 ? 2.869 7.562 1.464 1.00 84.62 71 VAL A CA 1
ATOM 533 C C . VAL A 1 71 ? 2.094 6.726 2.475 1.00 84.62 71 VAL A C 1
ATOM 535 O O . VAL A 1 71 ? 0.983 7.078 2.867 1.00 84.62 71 VAL A O 1
ATOM 538 N N . VAL A 1 72 ? 2.708 5.635 2.922 1.00 81.44 72 VAL A N 1
ATOM 539 C CA . VAL A 1 72 ? 2.242 4.778 4.010 1.00 81.44 72 VAL A CA 1
ATOM 540 C C . VAL A 1 72 ? 3.411 4.663 4.988 1.00 81.44 72 VAL A C 1
ATOM 542 O O . VAL A 1 72 ? 4.541 4.543 4.511 1.00 81.44 72 VAL A O 1
ATOM 545 N N . PRO A 1 73 ? 3.203 4.712 6.317 1.00 79.94 73 PRO A N 1
ATOM 546 C CA . PRO A 1 73 ? 4.312 4.649 7.263 1.00 79.94 73 PRO A CA 1
ATOM 547 C C . PRO A 1 73 ? 5.238 3.463 7.006 1.00 79.94 73 PRO A C 1
ATOM 549 O O . PRO A 1 73 ? 4.788 2.325 6.872 1.00 79.94 73 PRO A O 1
ATOM 552 N N . GLY A 1 74 ? 6.532 3.749 6.897 1.00 86.00 74 GLY A N 1
ATOM 553 C CA . GLY A 1 74 ? 7.561 2.754 6.597 1.00 86.00 74 GLY A CA 1
ATOM 554 C C . GLY A 1 74 ? 7.631 2.309 5.133 1.00 86.00 74 GLY A C 1
ATOM 555 O O . GLY A 1 74 ? 8.485 1.492 4.802 1.00 86.00 74 GLY A O 1
ATOM 556 N N . THR A 1 75 ? 6.786 2.836 4.240 1.00 91.50 75 THR A N 1
ATOM 557 C CA . THR A 1 75 ? 6.849 2.563 2.797 1.00 91.50 75 THR A CA 1
ATOM 558 C C . THR A 1 75 ? 6.920 3.857 1.990 1.00 91.50 75 THR A C 1
ATOM 560 O O . THR A 1 75 ? 5.978 4.653 1.911 1.00 91.50 75 THR A O 1
ATOM 563 N N . PHE A 1 76 ? 8.055 4.037 1.326 1.00 94.50 76 PHE A N 1
ATOM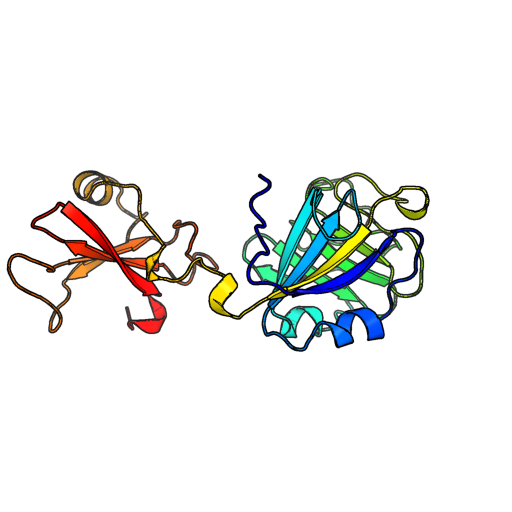 564 C CA . PHE A 1 76 ? 8.351 5.178 0.482 1.00 94.50 76 PHE A CA 1
ATOM 565 C C . PHE A 1 76 ? 8.119 4.811 -0.975 1.00 94.50 76 PHE A C 1
ATOM 567 O O . PHE A 1 76 ? 8.737 3.882 -1.493 1.00 94.50 76 PHE A O 1
ATOM 574 N N . PHE A 1 77 ? 7.255 5.555 -1.650 1.00 95.62 77 PHE A N 1
ATOM 575 C CA . PHE A 1 77 ? 6.909 5.324 -3.043 1.00 95.62 77 PHE A CA 1
ATOM 576 C C . PHE A 1 77 ? 7.522 6.369 -3.959 1.00 95.62 77 PHE A C 1
ATOM 578 O O . PHE A 1 77 ? 7.772 7.514 -3.573 1.00 95.62 77 PHE A O 1
ATOM 585 N N . TYR A 1 78 ? 7.736 5.963 -5.203 1.00 95.19 78 TYR A N 1
ATOM 586 C CA . TYR A 1 78 ? 8.217 6.838 -6.251 1.00 95.19 78 TYR A CA 1
ATOM 587 C C . TYR A 1 78 ? 7.623 6.450 -7.599 1.00 95.19 78 TYR A C 1
ATOM 589 O O . TYR A 1 78 ? 7.455 5.271 -7.913 1.00 95.19 78 TYR A O 1
ATOM 597 N N . ASN A 1 79 ? 7.343 7.465 -8.407 1.00 95.25 79 ASN A N 1
ATOM 598 C CA . ASN A 1 79 ? 7.040 7.324 -9.820 1.00 95.25 79 ASN A CA 1
ATOM 59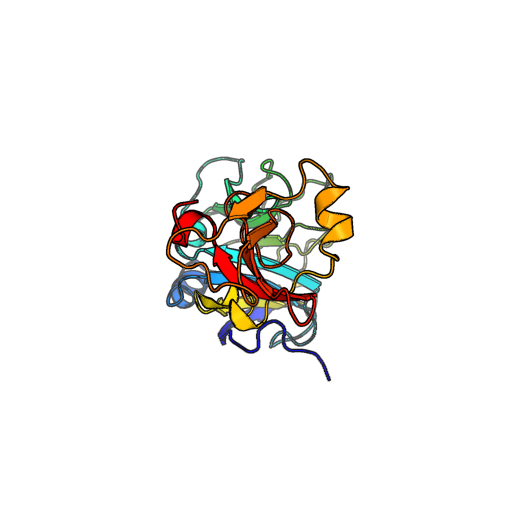9 C C . ASN A 1 79 ? 7.853 8.377 -10.574 1.00 95.25 79 ASN A C 1
ATOM 601 O O . ASN A 1 79 ? 7.591 9.574 -10.450 1.00 95.25 79 ASN A O 1
ATOM 605 N N . HIS A 1 80 ? 8.873 7.944 -11.310 1.00 93.00 80 HIS A N 1
ATOM 606 C CA . HIS A 1 80 ? 9.672 8.825 -12.146 1.00 93.00 80 HIS A CA 1
ATOM 607 C C . HIS A 1 80 ? 9.444 8.472 -13.625 1.00 93.00 80 HIS A C 1
ATOM 609 O O . HIS A 1 80 ? 9.806 7.368 -14.040 1.00 93.00 80 HIS A O 1
ATOM 615 N N . PRO A 1 81 ? 8.933 9.403 -14.453 1.00 87.06 81 PRO A N 1
ATOM 616 C CA . PRO A 1 81 ? 8.390 9.099 -15.786 1.00 87.06 81 PRO A CA 1
ATOM 617 C C . PRO A 1 81 ? 9.409 8.472 -16.753 1.00 87.06 81 PRO A C 1
ATOM 619 O O . PRO A 1 81 ? 9.068 7.670 -17.614 1.00 87.06 81 PRO A O 1
ATOM 622 N N . THR A 1 82 ? 10.693 8.801 -16.597 1.00 88.44 82 THR A N 1
ATOM 623 C CA . THR A 1 82 ? 11.775 8.309 -17.469 1.00 88.44 82 THR A CA 1
ATOM 624 C C . THR A 1 82 ? 12.649 7.216 -16.861 1.00 88.44 82 THR A C 1
ATOM 626 O O . THR A 1 82 ? 13.579 6.767 -17.527 1.00 88.44 82 THR A O 1
ATOM 629 N N . TYR A 1 83 ? 12.432 6.850 -15.595 1.00 92.75 83 TYR A N 1
ATOM 630 C CA . TYR A 1 83 ? 13.306 5.904 -14.899 1.00 92.75 83 TYR A CA 1
ATOM 631 C C . TYR A 1 83 ? 12.508 4.707 -14.426 1.00 92.75 83 TYR A C 1
ATOM 633 O O . TYR A 1 83 ? 12.498 3.683 -15.103 1.00 92.75 83 TYR A O 1
ATOM 641 N N . SER A 1 84 ? 11.823 4.823 -13.295 1.00 94.56 84 SER A N 1
ATOM 642 C CA . SER A 1 84 ? 11.134 3.693 -12.695 1.00 94.56 84 SER A CA 1
ATOM 643 C C . SER A 1 84 ? 9.988 4.114 -11.786 1.00 94.56 84 SER A C 1
ATOM 645 O O . SER A 1 84 ? 9.914 5.244 -11.295 1.00 94.56 84 SER A O 1
ATOM 647 N N . VAL A 1 85 ? 9.094 3.159 -11.559 1.00 95.94 85 VAL A N 1
ATOM 648 C CA . VAL A 1 85 ? 8.030 3.214 -10.560 1.00 95.94 85 VAL A CA 1
ATOM 649 C C . VAL A 1 85 ? 8.254 2.109 -9.538 1.00 95.94 85 VAL A C 1
ATOM 651 O O . VAL A 1 85 ? 8.667 1.002 -9.894 1.00 95.94 85 VAL A O 1
ATOM 654 N N . GLY A 1 86 ? 8.001 2.383 -8.264 1.00 95.75 86 GLY A N 1
ATOM 655 C CA . GLY A 1 86 ? 8.296 1.403 -7.234 1.00 95.75 86 GLY A CA 1
ATOM 656 C C . GLY A 1 86 ? 8.077 1.878 -5.811 1.00 95.75 86 GLY A C 1
ATOM 657 O O . GLY A 1 86 ? 7.471 2.922 -5.554 1.00 95.75 86 GLY A O 1
ATOM 658 N N . PHE A 1 87 ? 8.586 1.075 -4.882 1.00 95.81 87 PHE A N 1
ATOM 659 C CA . PHE A 1 87 ? 8.610 1.396 -3.463 1.00 95.81 87 PHE A CA 1
ATOM 660 C C . PHE A 1 87 ? 9.852 0.856 -2.757 1.00 95.81 87 PHE A C 1
ATOM 662 O O . PHE A 1 87 ? 10.528 -0.058 -3.236 1.00 95.81 87 PHE A O 1
ATOM 669 N N . SER A 1 88 ? 10.138 1.447 -1.601 1.00 94.56 88 SER A N 1
ATOM 670 C CA . SER A 1 88 ? 11.308 1.189 -0.774 1.00 94.56 88 SER A CA 1
ATOM 671 C C . SER A 1 88 ? 10.989 1.372 0.714 1.00 94.56 88 SER A C 1
ATOM 673 O O . SER A 1 88 ? 10.162 2.218 1.052 1.00 94.56 88 SER A O 1
ATOM 675 N N . PRO A 1 89 ? 11.674 0.656 1.626 1.00 93.12 89 PRO A N 1
ATOM 676 C CA . PRO A 1 89 ? 11.552 0.886 3.068 1.00 93.12 89 PRO A CA 1
ATOM 677 C C . PRO A 1 89 ? 12.253 2.175 3.536 1.00 93.12 89 PRO A C 1
ATOM 679 O O . PRO A 1 89 ? 12.184 2.540 4.706 1.00 93.12 89 PRO A O 1
ATOM 682 N N . THR A 1 90 ? 12.968 2.875 2.647 1.00 92.75 90 THR A N 1
ATOM 683 C CA . THR A 1 90 ? 13.634 4.153 2.941 1.00 92.75 90 THR A CA 1
ATOM 684 C C . THR A 1 90 ? 13.440 5.174 1.824 1.00 92.75 90 THR A C 1
ATOM 686 O O . THR A 1 90 ? 13.287 4.815 0.656 1.00 92.75 90 THR A O 1
ATOM 689 N N . ALA A 1 91 ? 13.521 6.462 2.172 1.00 92.75 91 ALA A N 1
ATOM 690 C CA . ALA A 1 91 ? 13.398 7.564 1.215 1.00 92.75 91 ALA A CA 1
ATOM 691 C C . ALA A 1 91 ? 14.512 7.590 0.152 1.00 92.75 91 ALA A C 1
ATOM 693 O O . ALA A 1 91 ? 14.302 8.087 -0.951 1.00 92.75 91 ALA A O 1
ATOM 694 N N . GLY A 1 92 ? 15.708 7.085 0.476 1.00 91.12 92 GLY A N 1
ATOM 695 C CA . GLY A 1 92 ? 16.844 7.071 -0.446 1.00 91.12 92 GLY A CA 1
ATOM 696 C C . GLY A 1 92 ? 16.660 6.032 -1.549 1.00 91.12 92 GLY A C 1
ATOM 697 O O . GLY A 1 92 ? 16.651 4.834 -1.266 1.00 91.12 92 GLY A O 1
ATOM 698 N N . ILE A 1 93 ? 16.549 6.481 -2.796 1.00 91.00 93 ILE A N 1
ATOM 699 C CA . ILE A 1 93 ? 16.398 5.628 -3.982 1.00 91.00 93 ILE A CA 1
ATOM 700 C C . ILE A 1 93 ? 17.440 5.992 -5.039 1.00 91.00 93 ILE A C 1
ATOM 702 O O . ILE A 1 93 ? 17.922 7.123 -5.092 1.00 91.00 93 ILE A O 1
ATOM 706 N N . HIS A 1 94 ? 17.805 5.034 -5.882 1.00 89.19 94 HIS A N 1
ATOM 707 C CA . HIS A 1 94 ? 18.791 5.205 -6.943 1.00 89.19 94 HIS A CA 1
ATOM 708 C C . HIS A 1 94 ? 18.126 4.948 -8.299 1.00 89.19 94 HIS A C 1
ATOM 710 O O . HIS A 1 94 ? 18.129 3.834 -8.784 1.00 89.19 94 HIS A O 1
ATOM 716 N N . LEU A 1 95 ? 17.589 5.965 -8.970 1.00 81.75 95 LEU A N 1
ATOM 717 C CA . LEU A 1 95 ? 16.862 5.846 -10.251 1.00 81.75 95 LEU A CA 1
ATOM 718 C C . LEU A 1 95 ? 17.687 5.362 -11.478 1.00 81.75 95 LEU A C 1
ATOM 720 O O . LEU A 1 95 ? 17.278 5.551 -12.619 1.00 81.75 95 LEU A O 1
ATOM 724 N N . ASN A 1 96 ? 18.824 4.693 -11.275 1.00 75.19 96 ASN A N 1
ATOM 725 C CA . ASN A 1 96 ? 19.387 3.771 -12.268 1.00 75.19 96 ASN A CA 1
ATOM 726 C C . ASN A 1 96 ? 18.331 2.696 -12.601 1.00 75.19 96 ASN A C 1
ATOM 728 O O . ASN A 1 96 ? 17.438 2.485 -11.779 1.00 75.19 96 ASN A O 1
ATOM 732 N N . PRO A 1 97 ? 18.379 2.012 -13.764 1.00 68.44 97 PRO A N 1
ATOM 733 C CA . PRO A 1 97 ? 17.199 1.345 -14.338 1.00 68.44 97 PRO A CA 1
ATOM 734 C C . PRO A 1 97 ? 16.491 0.341 -13.414 1.00 68.44 97 PRO A C 1
ATOM 736 O O . PRO A 1 97 ? 15.329 0.015 -13.640 1.00 68.44 97 PRO A O 1
ATOM 739 N N . TYR A 1 98 ? 17.153 -0.121 -12.352 1.00 70.75 98 TYR A N 1
ATOM 740 C CA . TYR A 1 98 ? 16.609 -1.093 -11.418 1.00 70.75 98 TYR A CA 1
ATOM 741 C C . TYR A 1 98 ? 16.601 -0.671 -9.947 1.00 70.75 98 TYR A C 1
ATOM 743 O O . TYR A 1 98 ? 16.299 -1.537 -9.143 1.00 70.75 98 TYR A O 1
ATOM 751 N N . ASP A 1 99 ? 16.908 0.578 -9.563 1.00 75.50 99 ASP A N 1
ATOM 752 C CA . ASP A 1 99 ? 17.028 0.978 -8.142 1.00 75.50 99 ASP A CA 1
ATOM 753 C C . ASP A 1 99 ? 17.890 0.014 -7.326 1.00 75.50 99 ASP A C 1
ATOM 755 O O . ASP A 1 99 ? 17.383 -0.789 -6.556 1.00 75.50 99 ASP A O 1
ATOM 759 N N . ASP A 1 100 ? 19.208 0.051 -7.510 1.00 69.75 100 ASP A N 1
ATOM 760 C CA . ASP A 1 100 ? 20.151 -0.993 -7.088 1.00 69.75 100 ASP A CA 1
ATOM 761 C C . ASP A 1 100 ? 20.759 -0.811 -5.686 1.00 69.75 100 ASP A C 1
ATOM 763 O O . ASP A 1 100 ? 21.747 -1.466 -5.344 1.00 69.75 100 ASP A O 1
ATOM 767 N N . SER A 1 101 ? 20.186 0.036 -4.824 1.00 70.38 101 SER A N 1
ATOM 768 C CA . SER A 1 101 ? 20.775 0.250 -3.497 1.00 70.38 101 SER A CA 1
ATOM 769 C C . SER A 1 101 ? 20.781 -1.052 -2.673 1.00 70.38 101 SER A C 1
ATOM 771 O O . SER A 1 101 ? 19.726 -1.646 -2.412 1.00 70.38 101 SER A O 1
ATOM 773 N N . ALA A 1 102 ? 21.969 -1.484 -2.241 1.00 63.62 102 ALA A N 1
ATOM 774 C CA . ALA A 1 102 ? 22.168 -2.771 -1.571 1.00 63.62 102 ALA A CA 1
ATOM 775 C C . ALA A 1 102 ? 21.657 -2.803 -0.118 1.00 63.62 102 ALA A C 1
ATOM 777 O O . ALA A 1 102 ? 21.227 -3.848 0.369 1.00 63.62 102 ALA A O 1
ATOM 778 N N . GLN A 1 103 ? 21.683 -1.666 0.582 1.00 74.44 103 GLN A N 1
ATOM 779 C CA . GLN A 1 103 ? 21.162 -1.566 1.944 1.00 74.44 103 GLN A CA 1
ATOM 780 C C . GLN A 1 103 ? 19.627 -1.545 1.865 1.00 74.44 103 GLN A C 1
ATOM 782 O O . GLN A 1 103 ? 19.049 -0.629 1.289 1.00 74.44 103 GLN A O 1
ATOM 787 N N . ASN A 1 104 ? 18.968 -2.568 2.410 1.00 83.31 104 ASN A N 1
ATOM 788 C CA . ASN A 1 104 ? 17.505 -2.750 2.418 1.00 83.31 104 ASN A CA 1
ATOM 789 C C . ASN A 1 104 ? 16.906 -3.226 1.086 1.00 8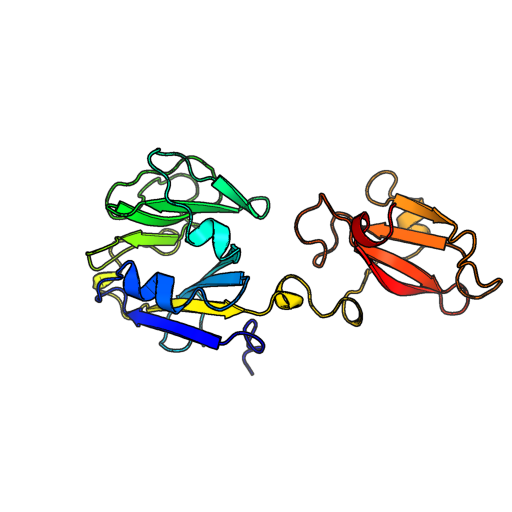3.31 104 ASN A C 1
ATOM 791 O O . ASN A 1 104 ? 15.806 -2.832 0.703 1.00 83.31 104 ASN A O 1
ATOM 795 N N . CYS A 1 105 ? 17.623 -4.096 0.372 1.00 88.69 105 CYS A N 1
ATOM 796 C CA . CYS A 1 105 ? 17.136 -4.645 -0.885 1.00 88.69 105 CYS A CA 1
ATOM 797 C C . CYS A 1 105 ? 15.885 -5.528 -0.743 1.00 88.69 105 CYS A C 1
ATOM 799 O O . CYS A 1 105 ? 15.092 -5.565 -1.673 1.00 88.69 105 CYS A O 1
ATOM 801 N N . SER A 1 106 ? 15.679 -6.215 0.386 1.00 92.94 106 SER A N 1
ATOM 802 C CA . SER A 1 106 ? 14.648 -7.256 0.558 1.00 92.94 106 SER A CA 1
ATOM 803 C C . SER A 1 106 ? 13.206 -6.768 0.402 1.00 92.94 106 SER A C 1
ATOM 805 O O . SER A 1 106 ? 12.351 -7.545 -0.010 1.00 92.94 106 SER A O 1
ATOM 807 N N . GLU A 1 107 ? 12.947 -5.493 0.682 1.00 93.50 107 GLU A N 1
ATOM 808 C CA . GLU A 1 107 ? 11.602 -4.895 0.728 1.00 93.50 107 GLU A CA 1
ATOM 809 C C . GLU A 1 107 ? 11.394 -3.861 -0.389 1.00 93.50 107 GLU A C 1
ATOM 811 O O . GLU A 1 107 ? 10.555 -2.969 -0.287 1.00 93.50 107 GLU A O 1
ATOM 816 N N . ARG A 1 108 ? 12.184 -3.953 -1.464 1.00 94.06 108 ARG A N 1
ATOM 817 C CA . ARG A 1 108 ? 12.148 -3.007 -2.583 1.00 94.06 108 ARG A CA 1
ATOM 818 C C . ARG A 1 108 ? 11.532 -3.600 -3.835 1.00 94.06 108 ARG A C 1
ATOM 820 O O . ARG A 1 108 ? 11.836 -4.722 -4.235 1.00 94.06 108 ARG A O 1
ATOM 827 N N . LEU A 1 109 ? 10.731 -2.791 -4.506 1.00 95.69 109 LEU A N 1
ATOM 828 C CA . LEU A 1 109 ? 10.157 -3.080 -5.810 1.00 95.69 109 LEU A CA 1
ATOM 829 C C . LEU A 1 109 ? 10.500 -1.914 -6.736 1.00 95.69 109 LEU A C 1
ATOM 831 O O . LEU A 1 109 ? 10.316 -0.765 -6.352 1.00 95.69 109 LEU A O 1
ATOM 835 N N . SER A 1 110 ? 10.976 -2.201 -7.945 1.00 95.88 110 SER A N 1
ATOM 836 C CA . SER A 1 110 ? 11.234 -1.178 -8.965 1.00 95.88 110 SER A CA 1
ATOM 837 C C . SER A 1 110 ? 10.963 -1.751 -10.341 1.00 95.88 110 SER A C 1
ATOM 839 O O . SER A 1 110 ? 11.461 -2.831 -10.673 1.00 95.88 110 SER A O 1
ATOM 841 N N . TRP A 1 111 ? 10.179 -1.040 -11.139 1.00 96.06 111 TRP A N 1
ATOM 842 C CA . TRP A 1 111 ? 9.895 -1.378 -12.525 1.00 96.06 111 TRP A CA 1
ATOM 843 C C . TRP A 1 111 ? 10.347 -0.224 -13.412 1.00 96.06 111 TRP A C 1
ATOM 845 O O . TRP A 1 111 ? 9.822 0.881 -13.251 1.00 96.06 111 TRP A O 1
ATOM 855 N N . PRO A 1 112 ? 11.288 -0.444 -14.342 1.00 95.25 112 PRO A N 1
ATOM 856 C CA . PRO A 1 112 ? 11.663 0.592 -15.280 1.00 95.25 112 PRO A CA 1
ATOM 857 C C . PRO A 1 112 ? 10.491 0.940 -16.201 1.00 95.25 112 PRO A C 1
ATOM 859 O O . PRO A 1 112 ? 9.793 0.057 -16.708 1.00 95.25 112 PRO A O 1
ATOM 862 N N . ILE A 1 113 ? 10.280 2.235 -16.427 1.00 94.25 113 ILE A N 1
ATOM 863 C CA . ILE A 1 113 ? 9.270 2.726 -17.367 1.00 94.25 113 ILE A CA 1
ATOM 864 C C . ILE A 1 113 ? 9.880 2.757 -18.767 1.00 94.25 113 ILE A C 1
ATOM 866 O O . ILE A 1 113 ? 10.962 3.298 -18.983 1.00 94.25 113 ILE A O 1
ATOM 870 N N . GLY A 1 114 ? 9.195 2.153 -19.738 1.00 94.88 114 GLY A N 1
ATOM 871 C CA . GLY A 1 114 ? 9.662 2.096 -21.124 1.00 94.88 114 GLY A CA 1
ATOM 872 C C . GLY A 1 114 ? 10.722 1.023 -21.408 1.00 94.88 114 GLY A C 1
ATOM 873 O O . GLY A 1 114 ? 11.180 0.925 -22.544 1.00 94.88 114 GLY A O 1
ATOM 874 N N . GLN A 1 115 ? 11.089 0.186 -20.429 1.00 94.44 115 GLN A N 1
ATOM 875 C CA . GLN A 1 115 ? 12.060 -0.905 -20.595 1.00 94.44 115 GLN A CA 1
ATOM 876 C C . GLN A 1 115 ? 11.584 -2.194 -19.894 1.00 94.44 115 GLN A C 1
ATOM 878 O O . GLN A 1 115 ? 10.748 -2.128 -18.987 1.00 94.44 115 GLN A O 1
ATOM 883 N N . PRO A 1 116 ? 12.045 -3.380 -20.333 1.00 95.56 116 PRO A N 1
ATOM 884 C CA . PRO A 1 116 ? 11.828 -4.622 -19.599 1.00 95.56 116 PRO A CA 1
ATOM 885 C C . PRO A 1 116 ? 12.689 -4.672 -18.327 1.00 95.56 116 PRO A C 1
ATOM 887 O O . PRO A 1 116 ? 13.518 -3.803 -18.069 1.00 95.56 116 PRO A O 1
ATOM 890 N N . GLY A 1 117 ? 12.487 -5.709 -17.522 1.00 94.19 117 GLY A N 1
ATOM 891 C CA . GLY A 1 117 ? 13.232 -5.951 -16.294 1.00 94.19 117 GLY A CA 1
ATOM 892 C C . GLY A 1 117 ? 12.608 -5.270 -15.085 1.00 94.19 117 GLY A C 1
ATOM 893 O O . GLY A 1 117 ? 11.386 -5.075 -15.011 1.00 94.19 117 GLY A O 1
ATOM 894 N N . GLY A 1 118 ? 13.460 -4.986 -14.102 1.00 93.25 118 GLY A N 1
ATOM 895 C CA . GLY A 1 118 ? 13.086 -4.483 -12.785 1.00 93.25 118 GLY A CA 1
ATOM 896 C C . GLY A 1 118 ? 13.691 -5.305 -11.653 1.00 93.25 118 GLY A C 1
ATOM 897 O O . GLY A 1 118 ? 14.548 -6.165 -11.864 1.00 93.25 118 GLY A O 1
ATOM 898 N N . ARG A 1 119 ? 13.199 -5.043 -10.444 1.00 93.44 119 ARG A N 1
ATOM 899 C CA . ARG A 1 119 ? 13.559 -5.763 -9.223 1.00 93.44 119 ARG A CA 1
ATOM 900 C C . ARG A 1 119 ? 12.337 -6.177 -8.410 1.00 93.44 119 ARG A C 1
ATOM 902 O O . ARG A 1 119 ? 11.271 -5.557 -8.495 1.00 93.44 119 ARG A O 1
ATOM 909 N N . ALA A 1 120 ? 12.541 -7.186 -7.577 1.00 94.50 120 ALA A N 1
ATOM 910 C CA . ALA A 1 120 ? 11.650 -7.599 -6.504 1.00 94.50 120 ALA A CA 1
ATOM 911 C C . ALA A 1 120 ? 12.508 -8.141 -5.359 1.00 94.50 120 ALA A C 1
ATOM 913 O O . ALA A 1 120 ? 13.173 -9.172 -5.484 1.00 94.50 120 ALA A O 1
ATOM 914 N N . GLY A 1 121 ? 12.546 -7.414 -4.250 1.00 93.75 121 GLY A N 1
ATOM 915 C CA . GLY A 1 121 ? 13.505 -7.673 -3.193 1.00 93.75 121 GLY A CA 1
ATOM 916 C C . GLY A 1 121 ? 14.947 -7.513 -3.694 1.00 93.75 121 GLY A C 1
ATOM 917 O O . GLY A 1 121 ? 15.278 -6.603 -4.463 1.00 93.75 121 GLY A O 1
ATOM 918 N N . CYS A 1 122 ? 15.828 -8.414 -3.262 1.00 92.06 122 CYS A N 1
ATOM 919 C CA . CYS A 1 122 ? 17.242 -8.409 -3.650 1.00 92.06 122 CYS A CA 1
ATOM 920 C C . CYS A 1 122 ? 17.511 -9.014 -5.036 1.00 92.06 122 CYS A C 1
ATOM 922 O O . CYS A 1 122 ? 18.656 -9.006 -5.478 1.00 92.06 122 CYS A O 1
ATOM 924 N N . ALA A 1 123 ? 16.486 -9.526 -5.722 1.00 90.88 123 ALA A N 1
ATOM 925 C CA . ALA A 1 123 ? 16.613 -10.003 -7.091 1.00 90.88 123 ALA A CA 1
ATOM 926 C C . ALA A 1 123 ? 16.374 -8.845 -8.076 1.00 90.88 123 ALA A C 1
ATOM 928 O O . ALA A 1 123 ? 15.304 -8.230 -8.066 1.00 90.88 123 ALA A O 1
ATOM 929 N N . GLY A 1 124 ? 17.383 -8.541 -8.895 1.00 87.69 124 GLY A N 1
ATOM 930 C CA . GLY A 1 124 ? 17.311 -7.619 -10.037 1.00 87.69 124 GLY A CA 1
ATOM 931 C C . GLY A 1 124 ? 17.363 -8.371 -11.370 1.00 87.69 124 GLY A C 1
ATOM 932 O O . GLY A 1 124 ? 17.389 -9.600 -11.365 1.00 87.69 124 GLY A O 1
ATOM 933 N N . GLU A 1 125 ? 17.377 -7.637 -12.490 1.00 86.00 125 GLU A N 1
ATOM 934 C CA . GLU A 1 125 ? 17.466 -8.205 -13.857 1.00 86.00 125 GLU A CA 1
ATOM 935 C C . GLU A 1 125 ? 16.426 -9.312 -14.093 1.00 86.00 125 GLU A C 1
ATOM 937 O O . GLU A 1 125 ? 16.694 -10.420 -14.561 1.00 86.00 125 GLU A O 1
ATOM 942 N N . LEU A 1 126 ? 15.196 -9.018 -13.663 1.00 89.00 126 LEU A N 1
ATOM 943 C CA . LEU A 1 126 ? 14.135 -10.013 -13.602 1.00 89.00 126 LEU A CA 1
ATOM 944 C C . LEU A 1 126 ? 13.508 -10.348 -14.970 1.00 89.00 126 LEU A C 1
ATOM 946 O O . LEU A 1 126 ? 12.607 -11.181 -15.034 1.00 89.00 126 LEU A O 1
ATOM 950 N N . ASP A 1 127 ? 13.968 -9.734 -16.062 1.00 88.00 127 ASP A N 1
ATOM 951 C CA . ASP A 1 127 ? 13.482 -9.947 -17.433 1.00 88.00 127 ASP A CA 1
ATOM 952 C C . ASP A 1 127 ? 13.731 -11.363 -17.966 1.00 88.00 127 ASP A C 1
ATOM 954 O O . ASP A 1 127 ? 13.026 -11.809 -18.870 1.00 88.00 127 ASP A O 1
ATOM 958 N N . MET A 1 128 ? 14.672 -12.096 -17.370 1.00 85.44 128 MET A N 1
ATOM 959 C CA . MET A 1 128 ? 14.948 -13.498 -17.704 1.00 85.44 128 MET A CA 1
ATOM 960 C C . MET A 1 128 ? 14.104 -14.507 -16.909 1.00 85.44 128 MET A C 1
ATOM 962 O O . MET A 1 128 ? 14.206 -15.714 -17.139 1.00 85.44 128 MET A O 1
ATOM 966 N N . PHE A 1 129 ? 13.284 -14.048 -15.961 1.00 86.44 129 PHE A N 1
ATOM 967 C CA . PHE A 1 129 ? 12.518 -14.911 -15.063 1.00 86.44 129 PHE A CA 1
ATOM 968 C C . PHE A 1 129 ? 11.026 -14.895 -15.402 1.00 86.44 129 PHE A C 1
ATOM 970 O O . PHE A 1 129 ? 10.489 -13.921 -15.922 1.00 86.44 129 PHE A O 1
ATOM 977 N N . SER A 1 130 ? 10.313 -15.957 -15.020 1.00 90.00 130 SER A N 1
ATOM 978 C CA . SER A 1 130 ? 8.853 -16.057 -15.165 1.00 90.00 130 SER A CA 1
ATOM 979 C C . SER A 1 130 ? 8.080 -15.247 -14.113 1.00 90.00 130 SER A C 1
ATOM 981 O O . SER A 1 130 ? 6.968 -15.619 -13.743 1.00 90.00 130 SER A O 1
ATOM 983 N N . LEU A 1 131 ? 8.684 -14.187 -13.569 1.00 94.38 131 LEU A N 1
ATOM 984 C CA . LEU A 1 131 ? 8.045 -13.319 -12.586 1.00 94.38 131 LEU A CA 1
ATOM 985 C C . LEU A 1 131 ? 7.117 -12.326 -13.277 1.00 94.38 131 LEU A C 1
ATOM 987 O O . LEU A 1 131 ? 7.326 -11.953 -14.430 1.00 94.38 131 LEU A O 1
ATOM 991 N N . HIS A 1 132 ? 6.122 -11.850 -12.537 1.00 96.75 132 HIS A N 1
ATOM 992 C CA . HIS A 1 132 ? 5.104 -10.926 -13.014 1.00 96.75 132 HIS A CA 1
ATOM 993 C C . HIS A 1 132 ? 5.056 -9.640 -12.185 1.00 96.75 132 HIS A C 1
ATOM 995 O O . HIS A 1 132 ? 5.108 -9.673 -10.956 1.00 96.75 132 HIS A O 1
ATOM 1001 N N . LYS A 1 133 ? 4.915 -8.518 -12.892 1.00 97.06 133 LYS A N 1
ATOM 1002 C CA . LYS A 1 133 ? 4.584 -7.176 -12.414 1.00 97.06 133 LYS A CA 1
ATOM 1003 C C . LYS A 1 133 ? 3.070 -7.054 -12.403 1.00 97.06 133 LYS A C 1
ATOM 1005 O O . LYS A 1 133 ? 2.435 -7.125 -13.459 1.00 97.06 133 LYS A O 1
ATOM 1010 N N . GLN A 1 134 ? 2.490 -6.905 -11.222 1.00 96.81 134 GLN A N 1
ATOM 1011 C CA . GLN A 1 134 ? 1.044 -6.893 -11.044 1.00 96.81 134 GLN A CA 1
ATOM 1012 C C . GLN A 1 134 ? 0.593 -5.622 -10.347 1.00 96.81 134 GLN A C 1
ATOM 1014 O O . GLN A 1 134 ? 1.192 -5.201 -9.359 1.00 96.81 134 GLN A O 1
ATOM 1019 N N . VAL A 1 135 ? -0.484 -5.032 -10.862 1.00 96.69 135 VAL A N 1
ATOM 1020 C CA . VAL A 1 135 ? -1.200 -3.951 -10.187 1.00 96.69 135 VAL A CA 1
ATOM 1021 C C . VAL A 1 135 ? -2.624 -4.405 -9.920 1.00 96.69 135 VAL A C 1
ATOM 1023 O O . VAL A 1 135 ? -3.332 -4.848 -10.830 1.00 96.69 135 VAL A O 1
ATOM 1026 N N . PHE A 1 136 ? -3.043 -4.286 -8.665 1.00 95.25 136 PHE A N 1
ATOM 1027 C CA . PHE A 1 136 ? -4.420 -4.513 -8.247 1.00 95.25 136 PHE A CA 1
ATOM 1028 C C . PHE A 1 136 ? -5.064 -3.178 -7.909 1.00 95.25 136 PHE A C 1
ATOM 1030 O O . PHE A 1 136 ? -4.477 -2.381 -7.186 1.00 95.25 136 PHE A O 1
ATOM 1037 N N . ALA A 1 137 ? -6.271 -2.945 -8.410 1.00 94.75 137 ALA A N 1
ATOM 1038 C CA . ALA A 1 137 ? -7.075 -1.784 -8.081 1.00 94.75 137 ALA A CA 1
ATOM 1039 C C . ALA A 1 137 ? -8.063 -2.150 -6.965 1.00 94.75 137 ALA A C 1
ATOM 1041 O O . ALA A 1 137 ? -8.827 -3.109 -7.101 1.00 94.75 137 ALA A O 1
ATOM 1042 N N . CYS A 1 138 ? -8.004 -1.431 -5.845 1.00 91.75 138 CYS A N 1
ATOM 1043 C CA . CYS A 1 138 ? -8.646 -1.818 -4.592 1.00 91.75 138 CYS A CA 1
ATOM 1044 C C . CYS A 1 138 ? -9.614 -0.738 -4.069 1.00 91.75 138 CYS A C 1
ATOM 1046 O O . CYS A 1 138 ? -9.320 0.459 -4.159 1.00 91.75 138 CYS A O 1
ATOM 1048 N N . PRO A 1 139 ? -10.735 -1.133 -3.435 1.00 89.06 139 PRO A N 1
ATOM 1049 C CA . PRO A 1 139 ? -11.617 -0.225 -2.703 1.00 89.06 139 PRO A CA 1
ATOM 1050 C C . PRO A 1 139 ? -10.903 0.675 -1.705 1.00 89.06 139 PRO A C 1
ATOM 1052 O O . PRO A 1 139 ? -9.908 0.287 -1.092 1.00 89.06 139 PRO A O 1
ATOM 1055 N N . ALA A 1 140 ? -11.492 1.849 -1.447 1.00 77.56 140 ALA A N 1
ATOM 1056 C CA . ALA A 1 140 ? -11.131 2.660 -0.279 1.00 77.56 140 ALA A CA 1
ATOM 1057 C C . ALA A 1 140 ? -11.241 1.832 1.011 1.00 77.56 140 ALA A C 1
ATOM 1059 O O . ALA A 1 140 ? -10.407 1.940 1.903 1.00 77.56 140 ALA A O 1
ATOM 1060 N N . THR A 1 141 ? -12.246 0.956 1.063 1.00 67.19 141 THR A N 1
ATOM 1061 C CA . THR A 1 141 ? -12.544 0.075 2.191 1.00 67.19 141 THR A CA 1
ATOM 1062 C C . THR A 1 141 ? -11.577 -1.095 2.346 1.00 67.19 141 THR A C 1
ATOM 1064 O O . THR A 1 141 ? -11.760 -1.865 3.271 1.00 67.19 141 THR A O 1
ATOM 1067 N N . TRP A 1 142 ? -10.572 -1.265 1.477 1.00 66.00 142 TRP A N 1
ATOM 1068 C CA . TRP A 1 142 ? -9.611 -2.372 1.582 1.00 66.00 142 TRP A CA 1
ATOM 1069 C C . TRP A 1 142 ? -8.412 -2.056 2.491 1.00 66.00 142 TRP A C 1
ATOM 1071 O O . TRP A 1 142 ? -7.734 -2.970 2.949 1.00 66.00 142 TRP A O 1
ATOM 1081 N N . LEU A 1 143 ? -8.171 -0.773 2.800 1.00 61.34 143 LEU A N 1
ATOM 1082 C CA . LEU A 1 143 ? -7.089 -0.331 3.698 1.00 61.34 143 LEU A CA 1
ATOM 1083 C C . LEU A 1 143 ? -7.229 -0.857 5.130 1.00 61.34 143 LEU A C 1
ATOM 1085 O O . LEU A 1 143 ? -6.257 -0.872 5.881 1.00 61.34 143 LEU A O 1
ATOM 1089 N N . CYS A 1 144 ? -8.422 -1.307 5.501 1.00 57.84 144 CYS A N 1
ATOM 1090 C CA . CYS A 1 144 ? -8.699 -1.991 6.749 1.00 57.84 144 CYS A CA 1
ATOM 1091 C C . CYS A 1 144 ? -9.745 -3.058 6.419 1.00 57.84 144 CYS A C 1
ATOM 1093 O O . CYS A 1 144 ? -10.665 -2.737 5.665 1.00 57.84 144 CYS A O 1
ATOM 1095 N N . PRO A 1 145 ? -9.687 -4.292 6.955 1.00 57.25 145 PRO A N 1
ATOM 1096 C CA . PRO A 1 145 ? -10.888 -5.128 6.959 1.00 57.25 145 PRO A CA 1
ATOM 1097 C C . PRO A 1 145 ? -12.040 -4.265 7.497 1.00 57.25 145 PRO A C 1
ATOM 1099 O O . PRO A 1 145 ? -11.771 -3.355 8.289 1.00 57.25 145 PRO A O 1
ATOM 1102 N N . GLU A 1 146 ? -13.271 -4.454 6.987 1.00 65.88 146 GLU A N 1
ATOM 1103 C CA . GLU A 1 146 ? -14.427 -3.626 7.380 1.00 65.88 146 GLU A CA 1
ATOM 1104 C C . GLU A 1 146 ? -14.320 -3.285 8.863 1.00 65.88 146 GLU A C 1
ATOM 1106 O O . GLU A 1 146 ? -13.996 -4.184 9.629 1.00 65.88 146 GLU A O 1
ATOM 1111 N N . LYS A 1 147 ? -14.526 -2.024 9.274 1.00 72.25 147 LYS A N 1
ATOM 1112 C CA . LYS A 1 147 ? -14.291 -1.596 10.671 1.00 72.25 147 LYS A CA 1
ATOM 1113 C C . LYS A 1 147 ? -14.805 -2.649 11.673 1.00 72.25 147 LYS A C 1
ATOM 1115 O O . LYS A 1 147 ? -14.067 -3.013 12.577 1.00 72.25 147 LYS A O 1
ATOM 1120 N N . SER A 1 148 ? -15.988 -3.211 11.396 1.00 78.31 148 SER A N 1
ATOM 1121 C CA . SER A 1 148 ? -16.668 -4.328 12.080 1.00 78.31 148 SER A CA 1
ATOM 1122 C C . SER A 1 148 ? -15.861 -5.619 12.301 1.00 78.31 148 SER A C 1
ATOM 1124 O O . SER A 1 148 ? -16.160 -6.358 13.234 1.00 78.31 148 SER A O 1
ATOM 1126 N N . ALA A 1 149 ? -14.889 -5.927 11.449 1.00 83.31 149 ALA A N 1
ATOM 1127 C CA . ALA A 1 149 ? -14.032 -7.107 11.489 1.00 83.31 149 ALA A CA 1
ATOM 1128 C C . ALA A 1 149 ? -12.703 -6.869 12.224 1.00 83.31 149 ALA A C 1
ATOM 1130 O O . ALA A 1 149 ? -11.970 -7.823 12.481 1.00 83.31 149 ALA A O 1
ATOM 1131 N N . CYS A 1 150 ? -12.379 -5.621 12.564 1.00 89.19 150 CYS A N 1
ATOM 1132 C CA . CYS A 1 150 ? -11.194 -5.320 13.349 1.00 89.19 150 CYS A CA 1
ATOM 1133 C C . CYS A 1 150 ? -11.414 -5.688 14.813 1.00 89.19 150 CYS A C 1
ATOM 1135 O O . CYS A 1 150 ? -12.402 -5.290 15.433 1.00 89.19 150 CYS A O 1
ATOM 1137 N N . THR A 1 151 ? -10.454 -6.413 15.375 1.00 92.75 151 THR A N 1
ATOM 1138 C CA . THR A 1 151 ? -10.443 -6.817 16.779 1.00 92.75 151 THR A CA 1
ATOM 1139 C C . THR A 1 151 ? -9.204 -6.273 17.476 1.00 92.75 151 THR A C 1
ATOM 1141 O O . THR A 1 151 ? -8.200 -5.933 16.847 1.00 92.75 151 THR A O 1
ATOM 1144 N N . ILE A 1 152 ? -9.273 -6.214 18.798 1.00 93.88 152 ILE A N 1
ATOM 1145 C CA . ILE A 1 152 ? -8.136 -5.944 19.669 1.00 93.88 152 ILE A CA 1
ATOM 1146 C C . ILE A 1 152 ? -7.978 -7.158 20.587 1.00 93.88 152 ILE A C 1
ATOM 1148 O O . ILE A 1 152 ? -8.931 -7.562 21.250 1.00 93.88 152 ILE A O 1
ATOM 1152 N N . ASP A 1 153 ? -6.801 -7.783 20.556 1.00 92.94 153 ASP A N 1
ATOM 1153 C CA . ASP A 1 153 ? -6.500 -9.021 21.293 1.00 92.94 153 ASP A CA 1
ATOM 1154 C C . ASP A 1 153 ? -5.777 -8.719 22.614 1.00 92.94 153 ASP A C 1
ATOM 1156 O O . ASP A 1 153 ? -4.762 -9.319 22.956 1.00 92.94 153 ASP A O 1
ATOM 1160 N N . VAL A 1 154 ? -6.269 -7.714 23.342 1.00 95.31 154 VAL A N 1
ATOM 1161 C CA . VAL A 1 154 ? -5.803 -7.393 24.695 1.00 95.31 154 VAL A CA 1
ATOM 1162 C C . VAL A 1 154 ? -6.991 -7.232 25.631 1.00 95.31 154 VAL A C 1
ATOM 1164 O O . VAL A 1 154 ? -8.065 -6.774 25.240 1.00 95.31 154 VAL A O 1
ATOM 1167 N N . SER A 1 155 ? -6.805 -7.639 26.884 1.00 96.56 155 SER A N 1
ATOM 1168 C CA . SER A 1 155 ? -7.829 -7.486 27.914 1.00 96.56 155 SER A CA 1
ATOM 1169 C C . SER A 1 155 ? -7.887 -6.044 28.428 1.00 96.56 155 SER A C 1
ATOM 1171 O O . SER A 1 155 ? -6.910 -5.300 28.326 1.00 96.56 155 SER A O 1
ATOM 1173 N N . TRP A 1 156 ? -9.012 -5.658 29.037 1.00 96.12 156 TRP A N 1
ATOM 1174 C CA . TRP A 1 156 ? -9.131 -4.346 29.683 1.00 96.12 156 TRP A CA 1
ATOM 1175 C C . TRP A 1 156 ? -8.073 -4.140 30.779 1.00 96.12 156 TRP A C 1
ATOM 1177 O O . TRP A 1 156 ? -7.481 -3.069 30.860 1.00 96.12 156 TRP A O 1
ATOM 1187 N N . ASP A 1 157 ? -7.769 -5.176 31.565 1.00 96.56 157 ASP A N 1
ATOM 1188 C CA . ASP A 1 157 ? -6.749 -5.105 32.619 1.00 96.56 157 ASP A CA 1
ATOM 1189 C C . ASP A 1 157 ? -5.352 -4.843 32.028 1.00 96.56 157 ASP A C 1
ATOM 1191 O O . ASP A 1 157 ? -4.626 -3.974 32.507 1.00 96.56 157 ASP A O 1
ATOM 1195 N N . THR A 1 158 ? -5.015 -5.504 30.914 1.00 96.19 158 THR A N 1
ATOM 1196 C CA . THR A 1 158 ? -3.758 -5.278 30.177 1.00 96.19 158 THR A CA 1
ATOM 1197 C C . THR A 1 158 ? -3.652 -3.842 29.660 1.00 96.19 158 THR A C 1
ATOM 1199 O O . THR A 1 158 ? -2.611 -3.207 29.806 1.00 96.19 158 THR A O 1
ATOM 1202 N N . ILE A 1 159 ? -4.739 -3.292 29.110 1.00 96.38 159 ILE A N 1
ATOM 1203 C CA . ILE A 1 159 ? -4.780 -1.901 28.628 1.00 96.38 159 ILE A CA 1
ATOM 1204 C C . ILE A 1 159 ? -4.475 -0.910 29.760 1.00 96.38 159 ILE A C 1
ATOM 1206 O O . ILE A 1 159 ? -3.808 0.100 29.533 1.00 96.38 159 ILE A O 1
ATOM 1210 N N . LEU A 1 160 ? -4.941 -1.185 30.983 1.00 95.38 160 LEU A N 1
ATOM 1211 C CA . LEU A 1 160 ? -4.676 -0.334 32.147 1.00 95.38 160 LEU A CA 1
ATOM 1212 C C . LEU A 1 160 ? -3.215 -0.407 32.623 1.00 95.38 160 LEU A C 1
ATOM 1214 O O . LEU A 1 160 ? -2.700 0.572 33.175 1.00 95.38 160 LEU A O 1
ATOM 1218 N N . GLU A 1 161 ? -2.551 -1.544 32.418 1.00 96.44 161 GLU A N 1
ATOM 1219 C CA . GLU A 1 161 ? -1.138 -1.750 32.752 1.00 96.44 161 GLU A CA 1
ATOM 1220 C C . GLU A 1 161 ? -0.200 -1.109 31.712 1.00 96.44 161 GLU A C 1
ATOM 1222 O O . GLU A 1 161 ? 0.805 -0.488 32.076 1.00 96.44 161 GLU A O 1
ATOM 1227 N N . GLU A 1 162 ? -0.553 -1.171 30.425 1.00 93.00 162 GLU A N 1
ATOM 1228 C CA . GLU A 1 162 ? 0.242 -0.660 29.299 1.00 93.00 162 GLU A CA 1
ATOM 1229 C C . GLU A 1 162 ? 0.047 0.843 29.033 1.00 93.00 162 GLU A C 1
ATOM 1231 O O . GLU A 1 162 ? -0.454 1.294 27.995 1.00 93.00 162 GLU A O 1
ATOM 1236 N N . LYS A 1 163 ? 0.489 1.666 29.987 1.00 84.94 163 LYS A N 1
ATOM 1237 C CA . LYS A 1 163 ? 0.412 3.129 29.869 1.00 84.94 163 LYS A CA 1
ATOM 1238 C C . LYS A 1 163 ? 1.176 3.647 28.644 1.00 84.94 163 LYS A C 1
ATOM 1240 O O . LYS A 1 163 ? 2.386 3.474 28.538 1.00 84.94 163 LYS A O 1
ATOM 1245 N N . GLY A 1 164 ? 0.477 4.385 27.781 1.00 86.81 164 GLY A N 1
ATOM 1246 C CA . GLY A 1 164 ? 1.055 5.098 26.635 1.00 86.81 164 GLY A CA 1
ATOM 1247 C C . GLY A 1 164 ? 0.864 4.402 25.285 1.00 86.81 164 GLY A C 1
ATOM 1248 O O . GLY A 1 164 ? 0.928 5.080 24.262 1.00 86.81 164 GLY A O 1
ATOM 1249 N N . THR A 1 165 ? 0.561 3.101 25.274 1.00 90.88 165 THR A N 1
ATOM 1250 C CA . THR A 1 165 ? 0.200 2.366 24.046 1.00 90.88 165 THR A CA 1
ATOM 1251 C C . THR A 1 165 ? -1.230 2.693 23.619 1.00 90.88 165 THR A C 1
ATOM 1253 O O . THR A 1 165 ? -1.510 2.924 22.441 1.00 90.88 165 THR A O 1
ATOM 1256 N N . PHE A 1 166 ? -2.127 2.786 24.601 1.00 96.12 166 PHE A N 1
ATOM 1257 C CA . PHE A 1 166 ? -3.551 3.012 24.396 1.00 96.12 166 PHE A CA 1
ATOM 1258 C C . PHE A 1 166 ? -3.976 4.408 24.842 1.00 96.12 166 PHE A C 1
ATOM 1260 O O . PHE A 1 166 ? -3.450 4.969 25.805 1.00 96.12 166 PHE A O 1
ATOM 1267 N N . SER A 1 167 ? -4.975 4.959 24.155 1.00 96.31 167 SER A N 1
ATOM 1268 C CA . SER A 1 167 ? -5.743 6.111 24.641 1.00 96.31 167 SER A CA 1
ATOM 1269 C C . SER A 1 167 ? -7.100 5.615 25.121 1.00 96.31 167 SER A C 1
ATOM 1271 O O . SER A 1 167 ? -7.756 4.880 24.392 1.00 96.31 167 SER A O 1
ATOM 1273 N N . ILE A 1 168 ? -7.517 5.989 26.327 1.00 96.94 168 ILE A N 1
ATOM 1274 C CA . ILE A 1 168 ? -8.804 5.577 26.901 1.00 96.94 168 ILE A CA 1
ATOM 1275 C C . ILE A 1 168 ? -9.631 6.797 27.289 1.00 96.94 168 ILE A C 1
ATOM 1277 O O . ILE A 1 168 ? -9.082 7.833 27.669 1.00 96.94 168 ILE A O 1
ATOM 1281 N N . GLY A 1 169 ? -10.952 6.663 27.240 1.00 96.81 169 GLY A N 1
ATOM 1282 C CA . GLY A 1 169 ? -11.864 7.712 27.674 1.00 96.81 169 GLY A CA 1
ATOM 1283 C C . GLY A 1 169 ? -13.285 7.209 27.889 1.00 96.81 169 GLY A C 1
ATOM 1284 O O . GLY A 1 169 ? -13.600 6.047 27.643 1.00 96.81 169 GLY A O 1
ATOM 1285 N N . GLY A 1 170 ? -14.148 8.097 28.381 1.00 96.94 170 GLY A N 1
ATOM 1286 C CA . GLY A 1 170 ? -15.577 7.826 28.530 1.00 96.94 170 GLY A CA 1
ATOM 1287 C C . GLY A 1 170 ? -16.349 8.134 27.248 1.00 96.94 170 GLY A C 1
ATOM 1288 O O . GLY A 1 170 ? -15.984 9.041 26.500 1.00 96.94 170 GLY A O 1
ATOM 1289 N N . LEU A 1 171 ? -17.446 7.413 27.015 1.00 95.44 171 LEU A N 1
ATOM 1290 C CA . LEU A 1 171 ? -18.329 7.624 25.858 1.00 95.44 171 LEU A CA 1
ATOM 1291 C C . LEU A 1 171 ? -19.224 8.873 25.973 1.00 95.44 171 LEU A C 1
ATOM 1293 O O . LEU A 1 171 ? -19.843 9.284 24.993 1.00 95.44 171 LEU A O 1
ATOM 1297 N N . GLY A 1 172 ? -19.293 9.507 27.146 1.00 94.56 172 GLY A N 1
ATOM 1298 C CA . GLY A 1 172 ? -20.047 10.748 27.337 1.00 94.56 172 GLY A CA 1
ATOM 1299 C C . GLY A 1 172 ? -21.537 10.572 27.035 1.00 94.56 172 GLY A C 1
ATOM 1300 O O . GLY A 1 172 ? -22.199 9.747 27.656 1.00 94.56 172 GLY A O 1
ATOM 1301 N N . ALA A 1 173 ? -22.070 11.344 26.084 1.00 93.81 173 ALA A N 1
ATOM 1302 C CA . ALA A 1 173 ? -23.482 11.266 25.692 1.00 93.81 173 ALA A CA 1
ATOM 1303 C C . ALA A 1 173 ? -23.863 9.931 25.018 1.00 93.81 173 ALA A C 1
ATOM 1305 O O . ALA A 1 173 ? -25.031 9.556 25.035 1.00 93.81 173 ALA A O 1
ATOM 1306 N N . GLU A 1 174 ? -22.886 9.206 24.469 1.00 91.56 174 GLU A N 1
ATOM 1307 C CA . GLU A 1 174 ? -23.066 7.889 23.840 1.00 91.56 174 GLU A CA 1
ATOM 1308 C C . GLU A 1 174 ? -22.975 6.732 24.853 1.00 91.56 174 GLU A C 1
ATOM 1310 O O . GLU A 1 174 ? -23.038 5.561 24.475 1.00 91.56 174 GLU A O 1
ATOM 1315 N N . MET A 1 175 ? -22.783 7.041 26.140 1.00 95.94 175 MET A N 1
ATOM 1316 C CA . MET A 1 175 ? -22.683 6.051 27.207 1.00 95.94 175 MET A CA 1
ATOM 1317 C C . MET A 1 175 ? -24.013 5.322 27.418 1.00 95.94 175 MET A C 1
ATOM 1319 O O . MET A 1 175 ? -25.060 5.934 27.631 1.00 95.94 175 MET A O 1
ATOM 1323 N N . ILE A 1 176 ? -23.946 3.994 27.468 1.00 95.50 176 ILE A N 1
ATOM 1324 C CA . ILE A 1 176 ? -25.051 3.120 27.856 1.00 95.50 176 ILE A CA 1
ATOM 1325 C C . ILE A 1 176 ? -24.646 2.399 29.143 1.00 95.50 176 ILE A C 1
ATOM 1327 O O . ILE A 1 176 ? -23.860 1.451 29.107 1.00 95.50 176 ILE A O 1
ATOM 1331 N N . ILE A 1 177 ? -25.209 2.839 30.271 1.00 94.62 177 ILE A N 1
ATOM 1332 C CA . ILE A 1 177 ? -24.886 2.332 31.616 1.00 94.62 177 ILE A CA 1
ATOM 1333 C C . ILE A 1 177 ? -25.035 0.806 31.684 1.00 94.62 177 ILE A C 1
ATOM 1335 O O . ILE A 1 177 ? -26.049 0.243 31.260 1.00 94.62 177 ILE A O 1
ATOM 1339 N N . GLY A 1 178 ? -24.022 0.139 32.238 1.00 91.38 178 GLY A N 1
ATOM 1340 C CA . GLY A 1 178 ? -23.952 -1.314 32.389 1.00 91.38 178 GLY A CA 1
ATOM 1341 C C . GLY A 1 178 ? -23.735 -2.076 31.079 1.00 91.38 178 GLY A C 1
ATOM 1342 O O . GLY A 1 178 ? -23.853 -3.305 31.061 1.00 91.38 178 GLY A O 1
ATOM 1343 N N . LYS A 1 179 ? -23.453 -1.371 29.976 1.00 95.25 179 LYS A N 1
ATOM 1344 C CA . LYS A 1 179 ? -23.204 -1.972 28.665 1.00 95.25 179 LYS A CA 1
ATOM 1345 C C . LYS A 1 179 ? -21.939 -1.425 28.017 1.00 95.25 179 LYS A C 1
ATOM 1347 O O . LYS A 1 179 ? -21.016 -2.199 27.821 1.00 95.25 179 LYS A O 1
ATOM 1352 N N . GLU A 1 180 ? -21.921 -0.146 27.662 1.00 96.06 180 GLU A N 1
ATOM 1353 C CA . GLU A 1 180 ? -20.843 0.517 26.921 1.00 96.06 180 GLU A CA 1
ATOM 1354 C C . GLU A 1 180 ? -20.594 1.875 27.573 1.00 96.06 180 GLU A C 1
ATOM 1356 O O . GLU A 1 180 ? -21.374 2.809 27.384 1.00 96.06 180 GLU A O 1
ATOM 1361 N N . GLU A 1 181 ? -19.530 1.986 28.364 1.00 95.12 181 GLU A N 1
ATOM 1362 C CA . GLU A 1 181 ? -19.240 3.211 29.126 1.00 95.12 181 GLU A CA 1
ATOM 1363 C C . GLU A 1 181 ? -17.939 3.886 28.703 1.00 95.12 181 GLU A C 1
ATOM 1365 O O . GLU A 1 181 ? -17.814 5.113 28.755 1.00 95.12 181 GLU A O 1
ATOM 1370 N N . VAL A 1 182 ? -16.994 3.090 28.214 1.00 97.06 182 VAL A N 1
ATOM 1371 C CA . VAL A 1 182 ? -15.641 3.524 27.895 1.00 97.06 182 VAL A CA 1
ATOM 1372 C C . VAL A 1 182 ? -15.237 3.088 26.495 1.00 97.06 182 VAL A C 1
ATOM 1374 O O . VAL A 1 182 ? -15.782 2.144 25.910 1.00 97.06 182 VAL A O 1
ATOM 1377 N N . TRP A 1 183 ? -14.261 3.799 25.954 1.00 97.75 183 TRP A N 1
ATOM 1378 C CA . TRP A 1 183 ? -13.611 3.472 24.700 1.00 97.75 183 TRP A CA 1
ATOM 1379 C C . TRP A 1 183 ? -12.102 3.357 24.896 1.00 97.75 183 TRP A C 1
ATOM 1381 O O . TRP A 1 183 ? -11.523 3.945 25.812 1.00 97.75 183 TRP A O 1
ATOM 1391 N N . VAL A 1 184 ? -11.478 2.598 24.001 1.00 97.62 184 VAL A N 1
ATOM 1392 C CA . VAL A 1 184 ? -10.026 2.491 23.857 1.00 97.62 184 VAL A CA 1
ATOM 1393 C C . VAL A 1 184 ? -9.671 2.748 22.398 1.00 97.62 184 VAL A C 1
ATOM 1395 O O . VAL A 1 184 ? -10.330 2.224 21.507 1.00 97.62 184 VAL A O 1
ATOM 1398 N N . CYS A 1 185 ? -8.644 3.545 22.141 1.00 97.12 185 CYS A N 1
ATOM 1399 C CA . CYS A 1 185 ? -8.033 3.686 20.830 1.00 97.12 185 CYS A CA 1
ATOM 1400 C C . CYS A 1 185 ? -6.631 3.080 20.847 1.00 97.12 185 CYS A C 1
ATOM 1402 O O . CYS A 1 185 ? -5.810 3.406 21.710 1.00 97.12 185 CYS A O 1
ATOM 1404 N N . ASP A 1 186 ? -6.369 2.221 19.868 1.00 95.12 186 ASP A N 1
ATOM 1405 C CA . ASP A 1 186 ? -5.107 1.521 19.677 1.00 95.12 186 ASP A CA 1
ATOM 1406 C C . ASP A 1 186 ? -4.430 2.033 18.397 1.00 95.12 186 ASP A C 1
ATOM 1408 O O . ASP A 1 186 ? -4.912 1.841 17.275 1.00 95.12 186 ASP A O 1
ATOM 1412 N N . LYS A 1 187 ? -3.305 2.734 18.576 1.00 91.00 187 LYS A N 1
ATOM 1413 C CA . LYS A 1 187 ? -2.497 3.262 17.466 1.00 91.00 187 LYS A CA 1
ATOM 1414 C C . LYS A 1 187 ? -1.714 2.167 16.753 1.00 91.00 187 LYS A C 1
ATOM 1416 O O . LYS A 1 187 ? -1.386 2.350 15.582 1.00 91.00 187 LYS A O 1
ATOM 1421 N N . ALA A 1 188 ? -1.394 1.079 17.446 1.00 89.38 188 ALA A N 1
ATOM 1422 C CA . ALA A 1 188 ? -0.615 -0.041 16.935 1.00 89.38 188 ALA A CA 1
ATOM 1423 C C . ALA A 1 188 ? -1.490 -1.128 16.292 1.00 89.38 188 ALA A C 1
ATOM 1425 O O . ALA A 1 188 ? -0.951 -2.066 15.706 1.00 89.38 188 ALA A O 1
ATOM 1426 N N . ASN A 1 189 ? -2.819 -0.999 16.368 1.00 90.69 189 ASN A N 1
ATOM 1427 C CA . ASN A 1 189 ? -3.737 -1.967 15.786 1.00 90.69 189 ASN A CA 1
ATOM 1428 C C . ASN A 1 189 ? -3.448 -2.184 14.294 1.00 90.69 189 ASN A C 1
ATOM 1430 O O . ASN A 1 189 ? -3.249 -1.221 13.556 1.00 90.69 189 ASN A O 1
ATOM 1434 N N . ALA A 1 190 ? -3.511 -3.432 13.827 1.00 83.75 190 ALA A N 1
ATOM 1435 C CA . ALA A 1 190 ? -3.272 -3.768 12.421 1.00 83.75 190 ALA A CA 1
ATOM 1436 C C . ALA A 1 190 ? -4.251 -3.077 11.453 1.00 83.75 190 ALA A C 1
ATOM 1438 O O . ALA A 1 190 ? -3.933 -2.877 10.285 1.00 83.75 190 ALA A O 1
ATOM 1439 N N . CYS A 1 191 ? -5.436 -2.698 11.936 1.00 86.00 191 CYS A N 1
ATOM 1440 C CA . CYS A 1 191 ? -6.402 -1.919 11.173 1.00 86.00 191 CYS A CA 1
ATOM 1441 C C . CYS A 1 191 ? -6.182 -0.402 11.238 1.00 86.00 191 CYS A C 1
ATOM 1443 O O . CYS A 1 191 ? -6.944 0.336 10.628 1.00 86.00 191 CYS A O 1
ATOM 1445 N N . SER A 1 192 ? -5.216 0.102 12.004 1.00 85.94 192 SER A N 1
ATOM 1446 C CA . SER A 1 192 ? -4.900 1.531 12.062 1.00 85.94 192 SER A CA 1
ATOM 1447 C C . SER A 1 192 ? -4.092 1.904 10.811 1.00 85.94 192 SER A C 1
ATOM 1449 O O . SER A 1 192 ? -2.970 1.423 10.660 1.00 85.94 192 SER A O 1
ATOM 1451 N N . PRO A 1 193 ? -4.606 2.746 9.894 1.00 65.62 193 PRO A N 1
ATOM 1452 C CA . PRO A 1 193 ? -4.021 2.915 8.562 1.00 65.62 193 PRO A CA 1
ATOM 1453 C C . PRO A 1 193 ? -2.627 3.558 8.547 1.00 65.62 193 PRO A C 1
ATOM 1455 O O . PRO A 1 193 ? -1.979 3.545 7.503 1.00 65.62 193 PRO A O 1
ATOM 1458 N N . ASN A 1 194 ? -2.157 4.157 9.650 1.00 66.94 194 ASN A N 1
ATOM 1459 C CA . ASN A 1 194 ? -0.870 4.862 9.665 1.00 66.94 194 ASN A CA 1
ATOM 1460 C C . ASN A 1 194 ? -0.327 5.272 11.054 1.00 66.94 194 ASN A C 1
ATOM 1462 O O . ASN A 1 194 ? 0.435 6.234 11.129 1.00 66.94 194 ASN A O 1
ATOM 1466 N N . HIS A 1 195 ? -0.731 4.636 12.161 1.00 70.19 195 HIS A N 1
ATOM 1467 C CA . HIS A 1 195 ? -0.407 5.043 13.552 1.00 70.19 195 HIS A CA 1
ATOM 1468 C C . HIS A 1 195 ? -0.828 6.472 13.974 1.00 70.19 195 HIS A C 1
ATOM 1470 O O . HIS A 1 195 ? -0.902 6.762 15.169 1.00 70.19 195 HIS A O 1
ATOM 1476 N N . MET A 1 196 ? -1.131 7.364 13.027 1.00 73.44 196 MET A N 1
ATOM 1477 C CA . MET A 1 196 ? -1.617 8.722 13.263 1.00 73.44 196 MET A CA 1
ATOM 1478 C C . MET A 1 196 ? -3.120 8.749 13.528 1.00 73.44 196 MET A C 1
ATOM 1480 O O . MET A 1 196 ? -3.607 9.664 14.184 1.00 73.44 196 MET A O 1
ATOM 1484 N N . ASN A 1 197 ? -3.846 7.745 13.037 1.00 86.81 197 ASN A N 1
ATOM 1485 C CA . ASN A 1 197 ? -5.289 7.645 13.172 1.00 86.81 197 ASN A CA 1
ATOM 1486 C C . ASN A 1 197 ? -5.669 6.325 13.848 1.00 86.81 197 ASN A C 1
ATOM 1488 O O . ASN A 1 197 ? -5.943 5.334 13.175 1.00 86.81 197 ASN A O 1
ATOM 1492 N N . ALA A 1 198 ? -5.636 6.318 15.181 1.00 92.56 198 ALA A N 1
ATOM 1493 C CA . ALA A 1 198 ? -5.888 5.121 15.975 1.00 92.56 198 ALA A CA 1
ATOM 1494 C C . ALA A 1 198 ? -7.253 4.505 15.645 1.00 92.56 198 ALA A C 1
ATOM 1496 O O . ALA A 1 198 ? -8.237 5.229 15.464 1.00 92.56 198 ALA A O 1
ATOM 1497 N N . LEU A 1 199 ? -7.329 3.173 15.610 1.00 93.56 199 LEU A N 1
ATOM 1498 C CA . LEU A 1 199 ? -8.621 2.502 15.576 1.00 93.56 199 LEU A CA 1
ATOM 1499 C C . LEU A 1 199 ? -9.170 2.440 17.000 1.00 93.56 199 LEU A C 1
ATOM 1501 O O . LEU A 1 199 ? -8.501 1.967 17.918 1.00 93.56 199 LEU A O 1
ATOM 1505 N N . CYS A 1 200 ? -10.392 2.923 17.169 1.00 96.19 200 CYS A N 1
ATOM 1506 C CA . CYS A 1 200 ? -11.078 2.980 18.443 1.00 96.19 200 CYS A CA 1
ATOM 1507 C C . CYS A 1 200 ? -12.141 1.892 18.551 1.00 96.19 200 CYS A C 1
ATOM 1509 O O . CYS A 1 200 ? -12.813 1.534 17.579 1.00 96.19 200 CYS A O 1
ATOM 1511 N N . PHE A 1 201 ? -12.316 1.409 19.772 1.00 97.06 201 PHE A N 1
ATOM 1512 C CA . PHE A 1 201 ? -13.221 0.344 20.152 1.00 97.06 201 PHE A CA 1
ATOM 1513 C C . PHE A 1 201 ? -14.070 0.794 21.338 1.00 97.06 201 PHE A C 1
ATOM 1515 O O . PHE A 1 201 ? -13.570 1.451 22.251 1.00 97.06 201 PHE A O 1
ATOM 1522 N N . LYS A 1 202 ? -15.346 0.407 21.352 1.00 97.44 202 LYS A N 1
ATOM 1523 C CA . LYS A 1 202 ? -16.196 0.484 22.545 1.00 97.44 202 LYS A CA 1
ATOM 1524 C C . LYS A 1 202 ? -15.974 -0.768 23.380 1.00 97.44 202 LYS A C 1
ATOM 1526 O O . LYS A 1 202 ? -16.031 -1.875 22.841 1.00 97.44 202 LYS A O 1
ATOM 1531 N N . TYR A 1 203 ? -15.755 -0.599 24.677 1.00 97.75 203 TYR A N 1
ATOM 1532 C CA . TYR A 1 203 ? -15.677 -1.725 25.597 1.00 97.75 203 TYR A CA 1
ATOM 1533 C C . TYR A 1 203 ? -17.079 -2.111 26.066 1.00 97.75 203 TYR A C 1
ATOM 1535 O O . TYR A 1 203 ? -17.833 -1.275 26.566 1.00 97.75 203 TYR A O 1
ATOM 1543 N N . GLN A 1 204 ? -17.434 -3.379 25.885 1.00 97.12 204 GLN A N 1
ATOM 1544 C CA . GLN A 1 204 ? -18.669 -3.946 26.393 1.00 97.12 204 GLN A CA 1
ATOM 1545 C C . GLN A 1 204 ? -18.442 -4.590 27.762 1.00 97.12 204 GLN A C 1
ATOM 1547 O O . GLN A 1 204 ? -17.892 -5.684 27.872 1.00 97.12 204 GLN A O 1
ATOM 1552 N N . GLU A 1 205 ? -18.941 -3.944 28.812 1.00 95.00 205 GLU A N 1
ATOM 1553 C CA . GLU A 1 205 ? -18.706 -4.315 30.216 1.00 95.00 205 GLU A CA 1
ATOM 1554 C C . GLU A 1 205 ? -19.208 -5.728 30.554 1.00 95.00 205 GLU A C 1
ATOM 1556 O O . GLU A 1 205 ? -18.565 -6.498 31.270 1.00 95.00 205 GLU A O 1
ATOM 1561 N N . ARG A 1 206 ? -20.374 -6.104 30.012 1.00 95.19 206 ARG A N 1
ATOM 1562 C CA . ARG A 1 206 ? -21.060 -7.350 30.386 1.00 95.19 206 ARG A CA 1
ATOM 1563 C C . ARG A 1 206 ? -20.337 -8.606 29.905 1.00 95.19 206 ARG A C 1
ATOM 1565 O O . ARG A 1 206 ? -20.341 -9.614 30.607 1.00 95.19 206 ARG A O 1
ATOM 1572 N N . ASN A 1 207 ? -19.792 -8.573 28.694 1.00 96.38 207 ASN A N 1
ATOM 1573 C CA . ASN A 1 207 ? -19.082 -9.701 28.084 1.00 96.38 207 ASN A CA 1
ATOM 1574 C C . ASN A 1 207 ? -17.561 -9.496 28.068 1.00 96.38 207 ASN A C 1
ATOM 1576 O O . ASN A 1 207 ? -16.850 -10.425 27.698 1.00 96.38 207 ASN A O 1
ATOM 1580 N N . ARG A 1 208 ? -17.077 -8.320 28.491 1.00 96.00 208 ARG A N 1
ATOM 1581 C CA . ARG A 1 208 ? -15.666 -7.923 28.486 1.00 96.00 208 ARG A CA 1
ATOM 1582 C C . ARG A 1 208 ? -15.031 -8.035 27.102 1.00 96.00 208 ARG A C 1
ATOM 1584 O O . ARG A 1 208 ? -13.922 -8.538 26.955 1.00 96.00 208 ARG A O 1
ATOM 1591 N N . THR A 1 209 ? -15.764 -7.595 26.083 1.00 96.19 209 THR A N 1
ATOM 1592 C CA . THR A 1 209 ? -15.300 -7.606 24.690 1.00 96.19 209 THR A CA 1
ATOM 1593 C C . THR A 1 209 ? -15.185 -6.197 24.138 1.00 96.19 209 THR A C 1
ATOM 1595 O O . THR A 1 209 ? -15.774 -5.255 24.664 1.00 96.19 209 THR A O 1
ATOM 1598 N N . PHE A 1 210 ? -14.435 -6.058 23.054 1.00 97.00 210 PHE A N 1
ATOM 1599 C CA . PHE A 1 210 ? -14.300 -4.808 22.327 1.00 97.00 210 PHE A CA 1
ATOM 1600 C C . PHE A 1 210 ? -15.019 -4.908 20.994 1.00 97.00 210 PHE A C 1
ATOM 1602 O O . PHE A 1 210 ? -14.780 -5.836 20.225 1.00 97.00 210 PHE A O 1
ATOM 1609 N N . ASN A 1 211 ? -15.856 -3.916 20.706 1.00 95.25 211 ASN A N 1
ATOM 1610 C CA . ASN A 1 211 ? -16.443 -3.748 19.385 1.00 95.25 211 ASN A CA 1
ATOM 1611 C C . ASN A 1 211 ? -15.792 -2.564 18.698 1.00 95.25 211 ASN A C 1
ATOM 1613 O O . ASN A 1 211 ? -15.686 -1.486 19.283 1.00 95.25 211 ASN A O 1
ATOM 1617 N N . SER A 1 212 ? -15.406 -2.748 17.441 1.00 94.56 212 SER A N 1
ATOM 1618 C CA . SER A 1 212 ? -14.900 -1.661 16.612 1.00 94.56 212 SER A CA 1
ATOM 1619 C C . SER A 1 212 ? -15.881 -0.490 16.592 1.00 94.56 212 SER A C 1
ATOM 1621 O O . SER A 1 212 ? -17.073 -0.676 16.327 1.00 94.56 212 SER A O 1
ATOM 1623 N N . TRP A 1 213 ? -15.384 0.716 16.830 1.00 94.88 213 TRP A N 1
ATOM 1624 C CA . TRP A 1 213 ? -16.188 1.929 16.790 1.00 94.88 213 TRP A CA 1
ATOM 1625 C C . TRP A 1 213 ? -15.896 2.747 15.534 1.00 94.88 213 TRP A C 1
ATOM 1627 O O . TRP A 1 213 ? -16.806 3.091 14.783 1.00 94.88 213 TRP A O 1
ATOM 1637 N N . GLY A 1 214 ? -14.621 3.025 15.276 1.00 92.06 214 GLY A N 1
ATOM 1638 C CA . GLY A 1 214 ? -14.195 3.873 14.170 1.00 92.06 214 GLY A CA 1
ATOM 1639 C C . GLY A 1 214 ? -12.798 4.424 14.395 1.00 92.06 214 GLY A C 1
ATOM 1640 O O . GLY A 1 214 ? -12.163 4.113 15.397 1.00 92.06 214 GLY A O 1
ATOM 1641 N N . PHE A 1 215 ? -12.310 5.225 13.456 1.00 92.12 215 PHE A N 1
ATOM 1642 C CA . PHE A 1 215 ? -11.013 5.864 13.616 1.00 92.12 215 PHE A CA 1
ATOM 1643 C C . PHE A 1 215 ? -11.116 7.109 14.487 1.00 92.12 215 PHE A C 1
ATOM 1645 O O . PHE A 1 215 ? -12.124 7.809 14.448 1.00 92.12 215 PHE A O 1
ATOM 1652 N N . GLN A 1 216 ? -10.053 7.406 15.227 1.00 94.19 216 GLN A N 1
ATOM 1653 C CA . GLN A 1 216 ? -9.987 8.536 16.148 1.00 94.19 216 GLN A CA 1
ATOM 1654 C C . GLN A 1 216 ? -10.408 9.864 15.486 1.00 94.19 216 GLN A C 1
ATOM 1656 O O . GLN A 1 216 ? -11.233 10.594 16.034 1.00 94.19 216 GLN A O 1
ATOM 1661 N N . SER A 1 217 ? -9.919 10.138 14.272 1.00 89.81 217 SER A N 1
ATOM 1662 C CA . SER A 1 217 ? -10.271 11.353 13.516 1.00 89.81 217 SER A CA 1
ATOM 1663 C C . SER A 1 217 ? -11.742 11.424 13.092 1.00 89.81 217 SER A C 1
ATOM 1665 O O . SER A 1 217 ? -12.319 12.508 13.123 1.00 89.81 217 SER A O 1
ATOM 1667 N N . ASP A 1 218 ? -12.369 10.292 12.753 1.00 87.69 218 ASP A N 1
ATOM 1668 C CA . ASP A 1 218 ? -13.796 10.237 12.393 1.00 87.69 218 ASP A CA 1
ATOM 1669 C C . ASP A 1 218 ? -14.693 10.536 13.606 1.00 87.69 218 ASP A C 1
ATOM 1671 O O . ASP A 1 218 ? -15.818 11.010 13.457 1.00 87.69 218 ASP A O 1
ATOM 1675 N N . LEU A 1 219 ? -14.200 10.219 14.806 1.00 91.88 219 LEU A N 1
ATOM 1676 C CA . LEU A 1 219 ? -14.916 10.352 16.073 1.00 91.88 219 LEU A CA 1
ATOM 1677 C C . LEU A 1 219 ? -14.700 11.716 16.748 1.00 91.88 219 LEU A C 1
ATOM 1679 O O . LEU A 1 219 ? -15.382 12.019 17.725 1.00 91.88 219 LEU A O 1
ATOM 1683 N N . GLY A 1 220 ? -13.771 12.535 16.242 1.00 92.44 220 GLY A N 1
ATOM 1684 C CA . GLY A 1 220 ? -13.416 13.821 16.847 1.00 92.44 220 GLY A CA 1
ATOM 1685 C C . GLY A 1 220 ? -12.719 13.689 18.207 1.00 92.44 220 GLY A C 1
ATOM 1686 O O . GLY A 1 220 ? -12.947 14.527 19.080 1.00 92.44 220 GLY A O 1
ATOM 1687 N N . LEU A 1 221 ? -11.919 12.629 18.386 1.00 90.25 221 LEU A N 1
ATOM 1688 C CA . LEU A 1 221 ? -11.171 12.312 19.612 1.00 90.25 221 LEU A CA 1
ATOM 1689 C C . LEU A 1 221 ? -9.703 12.756 19.564 1.00 90.25 221 LEU A C 1
ATOM 1691 O O . LEU A 1 221 ? -9.097 12.772 18.469 1.00 90.25 221 LEU A O 1
#

Secondary structure (DSSP, 8-state):
----TTTTSEEEEEEETTSPB-HHHHHHHTTSSEEEEEEESSGGGSSEEEEEEEEHHHHT----SSB-EEEETTEEEEE-TTSEEEEESSSB--TTTT---STTGGG-EEEEBTSS--EETTB--GGGSS-EEEEEEE-GGGSSS-GGG----S-HHHHHHSBTTEEEEE-GGG-BTTTEEEEEEESS-TT-SSSSS-EEEEEETTTTEEEEEEEHHHHT-

Organism: Guillardia theta (NCBI:txid55529)